Protein AF-A0A7Y8IQN7-F1 (afdb_monomer_lite)

Secondary structure (DSSP, 8-state):
-TT--HHHHS-B-TTSPBPB---SS--TTGGGBT-SPPHHHHHTS-SSTTS-----SS-THHHHHB-HHHHH-S-BSS--EEEEE-TTTSS-EEEEHHHH--S-TT-TT---TTS-TT-B--EEEEETTEEEEEEEEEEEEEEEEETTTTEEEEPPHHHHHHS-PPPPP-SSSSS---S-SHHHHHHHHHHHTSB-TTS-BS-SSEEEEETTEEEEE-TTS-EEEEE-GGGSPEEEE--S----GGGSTTTT-THHHHBTT-HHHH-EEEEES--TTS--EEEEHHHHTT--HHHHHHHSB--

Structure (mmCIF, N/CA/C/O backbone):
data_AF-A0A7Y8IQN7-F1
#
_entry.id   AF-A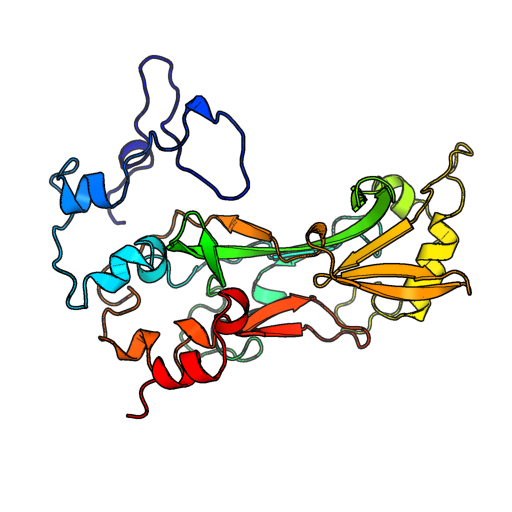0A7Y8IQN7-F1
#
loop_
_atom_site.group_PDB
_atom_site.id
_atom_site.type_symbol
_atom_site.label_atom_id
_atom_site.label_alt_id
_atom_site.label_comp_id
_atom_site.label_asym_id
_atom_site.label_entity_id
_atom_site.label_seq_id
_atom_site.pdbx_PDB_ins_code
_atom_site.Cartn_x
_atom_site.Cartn_y
_atom_site.Cartn_z
_atom_site.occupancy
_atom_site.B_iso_or_equiv
_atom_site.auth_seq_id
_atom_site.auth_comp_id
_atom_site.auth_asym_id
_atom_site.auth_atom_id
_atom_site.pdbx_PDB_model_num
ATOM 1 N N . ALA A 1 1 ? 11.764 10.887 -19.055 1.00 51.44 1 ALA A N 1
ATOM 2 C CA . ALA A 1 1 ? 11.564 11.059 -20.517 1.00 51.44 1 ALA A CA 1
ATOM 3 C C . ALA A 1 1 ? 11.857 12.503 -20.957 1.00 51.44 1 ALA A C 1
ATOM 5 O O . ALA A 1 1 ? 10.997 13.368 -20.839 1.00 51.44 1 ALA A O 1
ATOM 6 N N . LYS A 1 2 ? 13.077 12.803 -21.424 1.00 55.12 2 LYS A N 1
ATOM 7 C CA . LYS A 1 2 ? 13.438 14.161 -21.875 1.00 55.12 2 LYS A CA 1
ATOM 8 C C . LYS A 1 2 ? 12.777 14.439 -23.235 1.00 55.12 2 LYS A C 1
ATOM 10 O O . LYS A 1 2 ? 12.991 13.678 -24.173 1.00 55.12 2 LYS A O 1
ATOM 15 N N . GLY A 1 3 ? 11.963 15.491 -23.331 1.00 68.69 3 GLY A N 1
ATOM 16 C CA . GLY A 1 3 ? 11.326 15.921 -24.586 1.00 68.69 3 GLY A CA 1
ATOM 17 C C . GLY A 1 3 ? 9.985 15.260 -24.942 1.00 68.69 3 GLY A C 1
ATOM 18 O O . GLY A 1 3 ? 9.528 15.430 -26.070 1.00 68.69 3 GLY A O 1
ATOM 19 N N . PHE A 1 4 ? 9.354 14.529 -24.016 1.00 76.00 4 PHE A N 1
ATOM 20 C CA . PHE A 1 4 ? 7.965 14.069 -24.163 1.00 76.00 4 PHE A CA 1
ATOM 21 C C . PHE A 1 4 ? 7.006 15.068 -23.509 1.00 76.00 4 PHE A C 1
ATOM 23 O O . PHE A 1 4 ? 7.288 15.584 -22.429 1.00 76.00 4 PHE A O 1
ATOM 30 N N . GLN A 1 5 ? 5.868 15.313 -24.156 1.00 85.31 5 GLN A N 1
ATOM 31 C CA . GLN A 1 5 ? 4.737 16.057 -23.596 1.00 85.31 5 GLN A CA 1
ATOM 32 C C . GLN A 1 5 ? 3.626 15.077 -23.202 1.00 85.31 5 GLN A C 1
ATOM 34 O O . GLN A 1 5 ? 3.626 13.932 -23.652 1.00 85.31 5 GLN A O 1
ATOM 39 N N . CYS A 1 6 ? 2.640 15.522 -22.420 1.00 88.19 6 CYS A N 1
ATOM 40 C CA . CYS A 1 6 ? 1.497 14.691 -22.017 1.00 88.19 6 CYS A CA 1
ATOM 41 C C . CYS A 1 6 ? 0.824 14.029 -23.238 1.00 88.19 6 CYS A C 1
ATOM 43 O O . CYS A 1 6 ? 0.610 12.817 -23.264 1.00 88.19 6 CYS A O 1
ATOM 45 N N . LEU A 1 7 ? 0.624 14.810 -24.306 1.00 89.75 7 LEU A N 1
ATOM 46 C CA . LEU A 1 7 ? 0.009 14.373 -25.566 1.00 89.75 7 LEU A CA 1
ATOM 47 C C . LEU A 1 7 ? 0.844 13.364 -26.361 1.00 89.75 7 LEU A C 1
ATOM 49 O O . LEU A 1 7 ? 0.329 12.706 -27.258 1.00 89.75 7 LEU A O 1
ATOM 53 N N . SER A 1 8 ? 2.134 13.221 -26.043 1.00 86.69 8 SER A N 1
ATOM 54 C CA . SER A 1 8 ? 2.992 12.224 -26.688 1.00 86.69 8 SER A CA 1
ATOM 55 C C . SER A 1 8 ? 2.584 10.793 -26.333 1.00 86.69 8 SER A C 1
ATOM 57 O O . SER A 1 8 ? 2.850 9.887 -27.118 1.00 86.69 8 SER A O 1
ATOM 59 N N . CYS A 1 9 ? 1.953 10.595 -25.171 1.00 88.50 9 CYS A N 1
ATOM 60 C CA . CYS A 1 9 ? 1.393 9.310 -24.750 1.00 88.50 9 CYS A CA 1
ATOM 61 C C . CYS A 1 9 ? -0.141 9.330 -24.742 1.00 88.50 9 CYS A C 1
ATOM 63 O O . CYS A 1 9 ? -0.756 8.303 -25.020 1.00 88.50 9 CYS A O 1
ATOM 65 N N . HIS A 1 10 ? -0.737 10.493 -24.459 1.00 92.50 10 HIS A N 1
ATOM 66 C CA . HIS A 1 10 ? -2.177 10.716 -24.337 1.00 92.50 10 HIS A CA 1
ATOM 67 C C . HIS A 1 10 ? -2.711 11.579 -25.496 1.00 92.50 10 HIS A C 1
ATOM 69 O O . HIS A 1 10 ? -3.051 12.743 -25.270 1.00 92.50 10 HIS A O 1
ATOM 75 N N . PRO A 1 11 ? -2.746 11.079 -26.748 1.00 91.56 11 PRO A N 1
ATOM 76 C CA . PRO A 1 11 ? -3.296 11.852 -27.858 1.00 91.56 11 PRO A CA 1
ATOM 77 C C . PRO A 1 11 ? -4.758 12.238 -27.594 1.00 91.56 11 PRO A C 1
ATOM 79 O O . PRO A 1 11 ? -5.499 11.485 -26.963 1.00 91.56 11 PRO A O 1
ATOM 82 N N . SER A 1 12 ? -5.160 13.411 -28.082 1.00 92.62 12 SER A N 1
ATOM 83 C CA . SER A 1 12 ? -6.558 13.852 -28.058 1.00 92.62 12 SER A CA 1
ATOM 84 C C . SER A 1 12 ? -7.287 13.388 -29.314 1.00 92.62 12 SER A C 1
ATOM 86 O O . SER A 1 12 ? -6.698 13.372 -30.398 1.00 92.62 12 SER A O 1
ATOM 88 N N . ASP A 1 13 ? -8.571 13.071 -29.185 1.00 90.19 13 ASP A N 1
ATOM 89 C CA . ASP A 1 13 ? -9.475 12.920 -30.325 1.00 90.19 13 ASP A CA 1
ATOM 90 C C . ASP A 1 13 ? -10.094 14.271 -30.752 1.00 90.19 13 ASP A C 1
ATOM 92 O O . ASP A 1 13 ? -9.729 15.335 -30.242 1.00 90.19 13 ASP A O 1
ATOM 96 N N . LYS A 1 14 ? -11.024 14.225 -31.718 1.00 92.94 14 LYS A N 1
ATOM 97 C CA . LYS A 1 14 ? -11.745 15.402 -32.241 1.00 92.94 14 LYS A CA 1
ATOM 98 C C . LYS A 1 14 ? -12.744 16.004 -31.244 1.00 92.94 14 LYS A C 1
ATOM 100 O O . LYS A 1 14 ? -13.165 17.140 -31.433 1.00 92.94 14 LYS A O 1
ATOM 105 N N . GLU A 1 15 ? -13.125 15.257 -30.215 1.00 93.19 15 GLU A N 1
ATOM 106 C CA . GLU A 1 15 ? -14.076 15.662 -29.177 1.00 93.19 15 GLU A CA 1
ATOM 107 C C . GLU A 1 15 ? -13.364 16.201 -27.925 1.00 93.19 15 GLU A C 1
ATOM 109 O O . GLU A 1 15 ? -14.011 16.489 -26.923 1.00 93.19 15 GLU A O 1
ATOM 114 N N . HIS A 1 16 ? -12.039 16.383 -27.989 1.00 91.06 16 HIS A N 1
ATOM 115 C CA . HIS A 1 16 ? -11.185 16.778 -26.865 1.00 91.06 16 HIS A CA 1
ATOM 116 C C . HIS A 1 16 ? -11.127 15.743 -25.730 1.00 91.06 16 HIS A C 1
ATOM 118 O O . HIS A 1 16 ? -10.774 16.077 -24.595 1.00 91.06 16 HIS A O 1
ATOM 124 N N . ASN A 1 17 ? -11.419 14.472 -26.016 1.00 91.88 17 ASN A N 1
ATOM 125 C CA . ASN A 1 17 ? -11.106 13.399 -25.086 1.00 91.88 17 ASN A CA 1
ATOM 126 C C . ASN A 1 17 ? -9.623 13.047 -25.196 1.00 91.88 17 ASN A C 1
ATOM 128 O O . ASN A 1 17 ? -9.106 12.794 -26.286 1.00 91.88 17 ASN A O 1
ATOM 132 N N . PHE A 1 18 ? -8.948 12.953 -24.054 1.00 92.56 18 PHE A N 1
ATOM 133 C CA . PHE A 1 18 ? -7.578 12.458 -23.998 1.00 92.56 18 PHE A CA 1
ATOM 134 C C . PHE A 1 18 ? -7.566 10.946 -23.837 1.00 92.56 18 PHE A C 1
ATOM 136 O O . PHE A 1 18 ? -8.231 10.388 -22.960 1.00 92.56 18 PHE A O 1
ATOM 143 N N . ALA A 1 19 ? -6.751 10.293 -24.656 1.00 92.12 19 ALA A N 1
ATOM 144 C CA . ALA A 1 19 ? -6.522 8.869 -24.567 1.00 92.12 19 ALA A CA 1
ATOM 145 C C . ALA A 1 19 ? -6.060 8.475 -23.156 1.00 92.12 19 ALA A C 1
ATOM 147 O O . ALA A 1 19 ? -5.172 9.110 -22.585 1.00 92.12 19 ALA A O 1
ATOM 148 N N . LYS A 1 20 ? -6.636 7.420 -22.581 1.00 89.88 20 LYS A N 1
ATOM 149 C CA . LYS A 1 20 ? -6.406 7.017 -21.191 1.00 89.88 20 LYS A CA 1
ATOM 150 C C . LYS A 1 20 ? -5.602 5.721 -21.112 1.00 89.88 20 LYS A C 1
ATOM 152 O O . LYS A 1 20 ? -5.753 4.793 -21.910 1.00 89.88 20 LYS A O 1
ATOM 157 N N . GLY A 1 21 ? -4.747 5.657 -20.097 1.00 86.31 21 GLY A N 1
ATOM 158 C CA . GLY A 1 21 ? -4.162 4.404 -19.637 1.00 86.31 21 GLY A CA 1
ATOM 159 C C . GLY A 1 21 ? -5.185 3.490 -18.984 1.00 86.31 21 GLY A C 1
ATOM 160 O O . GLY A 1 21 ? -6.343 3.844 -18.773 1.00 86.31 21 GLY A O 1
ATOM 161 N N . SER A 1 22 ? -4.731 2.299 -18.621 1.00 85.12 22 SER A N 1
ATOM 162 C CA . SER A 1 22 ? -5.472 1.434 -17.716 1.00 85.12 22 SER A CA 1
ATOM 163 C C . SER A 1 22 ? -4.794 1.493 -16.354 1.00 85.12 22 SER A C 1
ATOM 165 O O . SER A 1 22 ? -3.577 1.349 -16.254 1.00 85.12 22 SER A O 1
ATOM 167 N N . THR A 1 23 ? -5.583 1.761 -15.321 1.00 86.25 23 THR A N 1
ATOM 168 C CA . THR A 1 23 ? -5.130 1.846 -13.932 1.00 86.25 23 THR A CA 1
ATOM 169 C C . THR A 1 23 ? -5.806 0.749 -13.118 1.00 86.25 23 THR A C 1
ATOM 171 O O . THR A 1 23 ? -6.785 0.146 -13.559 1.00 86.25 23 THR A O 1
ATOM 174 N N . ILE A 1 24 ? -5.251 0.443 -11.948 1.00 89.62 24 ILE A N 1
ATOM 175 C CA . ILE A 1 24 ? -5.716 -0.664 -11.110 1.00 89.62 24 ILE A CA 1
ATOM 176 C C . ILE A 1 24 ? -7.028 -0.295 -10.394 1.00 89.62 24 ILE A C 1
ATOM 178 O O . ILE A 1 24 ? -7.899 -1.148 -10.275 1.00 89.62 24 ILE A O 1
ATOM 182 N N . GLN A 1 25 ? -7.190 0.960 -9.955 1.00 81.56 25 GLN A N 1
ATOM 183 C CA . GLN A 1 25 ? -8.334 1.401 -9.137 1.00 81.56 25 GLN A CA 1
ATOM 184 C C . GLN A 1 25 ? -9.394 2.231 -9.872 1.00 81.56 25 GLN A C 1
ATOM 186 O O . GLN A 1 25 ? -10.489 2.374 -9.340 1.00 81.56 25 GLN A O 1
ATOM 191 N N . GLN A 1 26 ? -9.096 2.860 -11.019 1.00 77.25 26 GLN A N 1
ATOM 192 C CA . GLN A 1 26 ? -10.008 3.870 -11.579 1.00 77.25 26 GLN A CA 1
ATOM 193 C C . GLN A 1 26 ? -10.887 3.325 -12.701 1.00 77.25 26 GLN A C 1
ATOM 195 O O . GLN A 1 26 ? -10.394 2.967 -13.772 1.00 77.25 26 GLN A O 1
ATOM 200 N N . THR A 1 27 ? -12.194 3.438 -12.501 1.00 82.75 27 THR A N 1
ATOM 201 C CA . THR A 1 27 ? -13.250 3.023 -13.438 1.00 82.75 27 THR A CA 1
ATOM 202 C C . THR A 1 27 ? -13.865 4.195 -14.218 1.00 82.75 27 THR A C 1
ATOM 204 O O . THR A 1 27 ? -14.837 4.037 -14.941 1.00 82.75 27 THR A O 1
ATOM 207 N N . VAL A 1 28 ? -13.326 5.415 -14.107 1.00 84.44 28 VAL A N 1
ATOM 208 C CA . VAL A 1 28 ? -13.868 6.580 -14.839 1.00 84.44 28 VAL A CA 1
ATOM 209 C C . VAL A 1 28 ? -13.557 6.469 -16.336 1.00 84.44 28 VAL A C 1
ATOM 211 O O . VAL A 1 28 ? -12.387 6.291 -16.679 1.00 84.44 28 VAL A O 1
ATOM 214 N N . ARG A 1 29 ? -14.561 6.636 -17.214 1.00 87.50 29 ARG A N 1
ATOM 215 C CA . ARG A 1 29 ? -14.433 6.541 -18.689 1.00 87.50 29 ARG A CA 1
ATOM 216 C C . ARG A 1 29 ? -13.733 5.254 -19.133 1.00 87.50 29 ARG A C 1
ATOM 218 O O . ARG A 1 29 ? -12.654 5.279 -19.730 1.00 87.50 29 ARG A O 1
ATOM 225 N N . GLU A 1 30 ? -14.314 4.109 -18.773 1.00 87.94 30 GLU A N 1
ATOM 226 C CA . GLU A 1 30 ? -13.753 2.801 -19.137 1.00 87.94 30 GLU A CA 1
ATOM 227 C C . GLU A 1 30 ? -13.662 2.604 -20.651 1.00 87.94 30 GLU A C 1
ATOM 229 O O . GLU A 1 30 ? -12.711 1.970 -21.107 1.00 87.94 30 GLU A O 1
ATOM 234 N N . ASP A 1 31 ? -14.567 3.231 -21.409 1.00 88.88 31 ASP A N 1
ATOM 235 C CA . ASP A 1 31 ? -14.584 3.299 -22.874 1.00 88.88 31 ASP A CA 1
ATOM 236 C C . ASP A 1 31 ? -13.279 3.847 -23.475 1.00 88.88 31 ASP A C 1
ATOM 238 O O . ASP A 1 31 ? -12.891 3.449 -24.571 1.00 88.88 31 ASP A O 1
ATOM 242 N N . LEU A 1 32 ? -12.557 4.702 -22.741 1.00 88.00 32 LEU A N 1
ATOM 243 C CA . LEU A 1 32 ? -11.259 5.242 -23.154 1.00 88.00 32 LEU A CA 1
ATOM 244 C C . LEU A 1 32 ? -10.063 4.456 -22.606 1.00 88.00 32 LEU A C 1
ATOM 246 O O . LEU A 1 32 ? -8.915 4.843 -22.838 1.00 88.00 32 LEU A O 1
ATOM 250 N N . SER A 1 33 ? -10.268 3.368 -21.868 1.00 85.00 33 SER A N 1
ATOM 251 C CA . SER A 1 33 ? -9.153 2.588 -21.321 1.00 85.00 33 SER A CA 1
ATOM 252 C C . SER A 1 33 ? -8.314 1.961 -22.435 1.00 85.00 33 SER A C 1
ATOM 254 O O . SER A 1 33 ? -8.850 1.407 -23.388 1.00 85.00 33 SER A O 1
ATOM 256 N N . HIS A 1 34 ? -6.985 1.987 -22.280 1.00 84.94 34 HIS A N 1
ATOM 257 C CA . HIS A 1 34 ? -6.010 1.447 -23.252 1.00 84.94 34 HIS A CA 1
ATOM 258 C C . HIS A 1 34 ? -5.977 2.159 -24.605 1.00 84.94 34 HIS A C 1
ATOM 260 O O . HIS A 1 34 ? -5.442 1.623 -25.573 1.00 84.94 34 HIS A O 1
ATOM 266 N N . THR A 1 35 ? -6.515 3.372 -24.679 1.00 90.81 35 THR A N 1
ATOM 267 C CA . THR A 1 35 ? -6.416 4.196 -25.889 1.00 90.81 35 THR A CA 1
ATOM 268 C C . THR A 1 35 ? -5.092 4.957 -25.958 1.00 90.81 35 THR A C 1
ATOM 270 O O . THR A 1 35 ? -4.687 5.385 -27.039 1.00 90.81 35 THR A O 1
ATOM 273 N N . MET A 1 36 ? -4.393 5.126 -24.824 1.00 91.62 36 MET A N 1
ATOM 274 C CA . MET A 1 36 ? -3.058 5.738 -24.799 1.00 91.62 36 MET A CA 1
ATOM 275 C C . MET A 1 36 ? -2.025 4.846 -25.499 1.00 91.62 36 MET A C 1
ATOM 277 O O . MET A 1 36 ? -2.153 3.621 -25.507 1.00 91.62 36 MET A O 1
ATOM 281 N N . PHE A 1 37 ? -0.945 5.434 -26.018 1.00 91.44 37 PHE A N 1
ATOM 282 C CA . PHE A 1 37 ? 0.143 4.630 -26.577 1.00 91.44 37 PHE A CA 1
ATOM 283 C C . PHE A 1 37 ? 0.841 3.806 -25.491 1.00 91.44 37 PHE A C 1
ATOM 285 O O . PHE A 1 37 ? 1.281 4.343 -24.471 1.00 91.44 37 PHE A O 1
ATOM 292 N N . SER A 1 38 ? 0.975 2.499 -25.731 1.00 91.31 38 SER A N 1
ATOM 293 C CA . SER A 1 38 ? 1.748 1.612 -24.861 1.00 91.31 38 SER A CA 1
ATOM 294 C C . SER A 1 38 ? 3.259 1.783 -25.066 1.00 91.31 38 SER A C 1
ATOM 296 O O . SER A 1 38 ? 3.724 2.439 -26.004 1.00 91.31 38 SER A O 1
ATOM 298 N N . CYS A 1 39 ? 4.056 1.154 -24.199 1.00 91.12 39 CYS A N 1
ATOM 299 C CA . CYS A 1 39 ? 5.504 1.088 -24.382 1.00 91.12 39 CYS A CA 1
ATOM 300 C C . CYS A 1 39 ? 5.850 0.396 -25.714 1.00 91.12 39 CYS A C 1
ATOM 302 O O . CYS A 1 39 ? 6.641 0.912 -26.503 1.00 91.12 39 CYS A O 1
ATOM 304 N N . GLU A 1 40 ? 5.209 -0.735 -26.003 1.00 92.00 40 GLU A N 1
ATOM 305 C CA . GLU A 1 40 ? 5.427 -1.546 -27.205 1.00 92.00 40 GLU A CA 1
ATOM 306 C C . GLU A 1 40 ? 5.007 -0.816 -28.488 1.00 92.00 40 GLU A C 1
ATOM 308 O O . GLU A 1 40 ? 5.672 -0.931 -29.519 1.00 92.00 40 GLU A O 1
ATOM 313 N N . ASP A 1 41 ? 3.947 -0.009 -28.434 1.00 92.94 41 ASP A N 1
ATOM 314 C CA . ASP A 1 41 ? 3.507 0.814 -29.562 1.00 92.94 41 ASP A CA 1
ATOM 315 C C . ASP A 1 41 ? 4.630 1.719 -30.093 1.00 92.94 41 ASP A C 1
ATOM 317 O O . ASP A 1 41 ? 4.820 1.848 -31.305 1.00 92.94 41 ASP A O 1
ATOM 321 N N . CYS A 1 42 ? 5.418 2.307 -29.196 1.00 91.75 42 CYS A N 1
ATOM 322 C CA . CYS A 1 42 ? 6.536 3.165 -29.567 1.00 91.75 42 CYS A CA 1
ATOM 323 C C . CYS A 1 42 ? 7.835 2.374 -29.781 1.00 91.75 42 CYS A C 1
ATOM 325 O O . CYS A 1 42 ? 8.480 2.531 -30.817 1.00 91.75 42 CYS A O 1
ATOM 327 N N . HIS A 1 43 ? 8.214 1.520 -28.828 1.00 90.69 43 HIS A N 1
ATOM 328 C CA . HIS A 1 43 ? 9.528 0.869 -28.795 1.00 90.69 43 HIS A CA 1
ATOM 329 C C . HIS A 1 43 ? 9.645 -0.355 -29.714 1.00 90.69 43 HIS A C 1
ATOM 331 O O . HIS A 1 43 ? 10.747 -0.669 -30.163 1.00 90.69 43 HIS A O 1
ATOM 337 N N . GLU A 1 44 ? 8.534 -1.019 -30.044 1.00 90.81 44 GLU A N 1
ATOM 338 C CA . GLU A 1 44 ? 8.528 -2.200 -30.918 1.00 90.81 44 GLU A CA 1
ATOM 339 C C . GLU A 1 44 ? 7.882 -1.880 -32.268 1.00 90.81 44 GLU A C 1
ATOM 341 O O . GLU A 1 44 ? 8.510 -2.044 -33.318 1.00 90.81 44 GLU A O 1
ATOM 346 N N . LYS A 1 45 ? 6.658 -1.336 -32.247 1.00 92.69 45 LYS A N 1
ATOM 347 C CA . LYS A 1 45 ? 5.875 -1.043 -33.461 1.00 92.69 45 LYS A CA 1
ATOM 348 C C . LYS A 1 45 ? 6.279 0.267 -34.141 1.00 92.69 45 LYS A C 1
ATOM 350 O O . LYS A 1 45 ? 5.911 0.501 -35.287 1.00 92.69 45 LYS A O 1
ATOM 355 N N . GLY A 1 46 ? 7.061 1.113 -33.468 1.00 88.31 46 GLY A N 1
ATOM 356 C CA . GLY A 1 46 ? 7.631 2.322 -34.061 1.00 88.31 46 GLY A CA 1
ATOM 357 C C . GLY A 1 46 ? 6.635 3.457 -34.303 1.00 88.31 46 GLY A C 1
ATOM 358 O O . GLY A 1 46 ? 6.905 4.300 -35.158 1.00 88.31 46 GLY A O 1
ATOM 359 N N . LYS A 1 47 ? 5.520 3.528 -33.555 1.00 87.62 47 LYS A N 1
ATOM 360 C CA . LYS A 1 47 ? 4.569 4.656 -33.643 1.00 87.62 47 LYS A CA 1
ATOM 361 C C . LYS A 1 47 ? 5.232 6.009 -33.367 1.00 87.62 47 LYS A C 1
ATOM 363 O O . LYS A 1 47 ? 4.823 7.018 -33.931 1.00 87.62 47 LYS A O 1
ATOM 368 N N . ASN A 1 48 ? 6.286 6.030 -32.550 1.00 85.19 48 ASN A N 1
ATOM 369 C CA . ASN A 1 48 ? 7.133 7.199 -32.354 1.00 85.19 48 ASN A CA 1
ATOM 370 C C . ASN A 1 48 ? 8.558 6.904 -32.837 1.00 85.19 48 ASN A C 1
ATOM 372 O O . ASN A 1 48 ? 9.291 6.146 -32.206 1.00 85.19 48 ASN A O 1
ATOM 376 N N . LYS A 1 49 ? 8.979 7.554 -33.928 1.00 82.69 49 LYS A N 1
ATOM 377 C CA . LYS A 1 49 ? 10.314 7.371 -34.531 1.00 82.69 49 LYS A CA 1
ATOM 378 C C . LYS A 1 49 ? 11.476 7.768 -33.610 1.00 82.69 49 LYS A C 1
ATOM 380 O O . LYS A 1 49 ? 12.598 7.339 -33.849 1.00 82.69 49 LYS A O 1
ATOM 385 N N . LYS A 1 50 ? 11.224 8.579 -32.576 1.00 83.50 50 LYS A N 1
ATOM 386 C CA . LYS A 1 50 ? 12.231 8.977 -31.579 1.00 83.50 50 LYS A CA 1
ATOM 387 C C . LYS A 1 50 ? 12.380 7.957 -30.446 1.00 83.50 50 LYS A C 1
ATOM 389 O O . LYS A 1 50 ? 13.287 8.099 -29.630 1.00 83.50 50 LYS A O 1
ATOM 394 N N . ALA A 1 51 ? 11.499 6.957 -30.361 1.00 86.38 51 ALA A N 1
ATOM 395 C CA . ALA A 1 51 ? 11.585 5.938 -29.326 1.00 86.38 51 ALA A CA 1
ATOM 396 C C . ALA A 1 51 ? 12.762 4.984 -29.608 1.00 86.38 51 ALA A C 1
ATOM 398 O O . ALA A 1 51 ? 12.860 4.439 -30.712 1.00 86.38 51 ALA A O 1
ATOM 399 N N . PRO A 1 52 ? 13.662 4.756 -28.635 1.00 87.12 52 PRO A N 1
ATOM 400 C CA . PRO A 1 52 ? 14.789 3.856 -28.826 1.00 87.12 52 PRO A CA 1
ATOM 401 C C . PRO A 1 52 ? 14.313 2.409 -28.982 1.00 87.12 52 PRO A C 1
ATOM 403 O O . PRO A 1 52 ? 13.535 1.909 -28.170 1.00 87.12 52 PRO A O 1
ATOM 406 N N . LYS A 1 53 ? 14.843 1.708 -29.985 1.00 85.75 53 LYS A N 1
ATOM 407 C CA . LYS A 1 53 ? 14.618 0.269 -30.190 1.00 85.75 53 LYS A CA 1
ATOM 408 C C . LYS A 1 53 ? 15.725 -0.537 -29.513 1.00 85.75 53 LYS A C 1
ATOM 410 O O . LYS A 1 53 ? 16.607 -1.085 -30.171 1.00 85.75 53 LYS A O 1
ATOM 415 N N . TYR A 1 54 ? 15.722 -0.535 -28.183 1.00 86.25 54 TYR A N 1
ATOM 416 C CA . TYR A 1 54 ? 16.743 -1.219 -27.392 1.00 86.25 54 TYR A CA 1
ATOM 417 C C . TYR A 1 54 ? 16.489 -2.731 -27.337 1.00 86.25 54 TYR A C 1
ATOM 419 O O . TYR A 1 54 ? 15.376 -3.177 -27.057 1.00 86.25 54 TYR A O 1
ATOM 427 N N . ARG A 1 55 ? 17.533 -3.532 -27.577 1.00 87.56 55 ARG A N 1
ATOM 428 C CA . ARG A 1 55 ? 17.481 -4.985 -27.380 1.00 87.56 55 ARG A CA 1
ATOM 429 C C . ARG A 1 55 ? 17.848 -5.306 -25.940 1.00 87.56 55 ARG A C 1
ATOM 431 O O . ARG A 1 55 ? 19.000 -5.159 -25.546 1.00 87.56 55 ARG A O 1
ATOM 438 N N . HIS A 1 56 ? 16.865 -5.758 -25.174 1.00 90.56 56 HIS A N 1
ATOM 439 C CA . HIS A 1 56 ? 17.067 -6.137 -23.784 1.00 90.56 56 HIS A CA 1
ATOM 440 C C . HIS A 1 56 ? 17.985 -7.370 -23.666 1.00 90.56 56 HIS A C 1
ATOM 442 O O . HIS A 1 56 ? 17.675 -8.404 -24.263 1.00 90.56 56 HIS A O 1
ATOM 448 N N . PRO A 1 57 ? 19.084 -7.310 -22.887 1.00 88.12 57 PRO A N 1
ATOM 449 C CA . PRO A 1 57 ? 20.067 -8.390 -22.776 1.00 88.12 57 PRO A CA 1
ATOM 450 C C . PRO A 1 57 ? 19.647 -9.463 -21.752 1.00 88.12 57 PRO A C 1
ATOM 452 O O . PRO A 1 57 ? 20.455 -9.924 -20.949 1.00 88.12 57 PRO A O 1
ATOM 455 N N . PHE A 1 58 ? 18.370 -9.850 -21.740 1.00 89.75 58 PHE A N 1
ATOM 456 C CA . PHE A 1 58 ? 17.824 -10.854 -20.824 1.00 89.75 58 PHE A CA 1
ATOM 457 C C . PHE A 1 58 ? 16.822 -11.776 -21.522 1.00 89.75 58 PHE A C 1
ATOM 459 O O . PHE A 1 58 ? 16.315 -11.477 -22.602 1.00 89.75 58 PHE A O 1
ATOM 466 N N . SER A 1 59 ? 16.509 -12.911 -20.887 1.00 91.19 59 SER A N 1
ATOM 467 C CA . SER A 1 59 ? 15.535 -13.866 -21.426 1.00 91.19 59 SER A CA 1
ATOM 468 C C . SER A 1 59 ? 14.192 -13.179 -21.725 1.00 91.19 59 SER A C 1
ATOM 470 O O . SER A 1 59 ? 13.653 -12.528 -20.821 1.00 91.19 59 SER A O 1
ATOM 472 N N . PRO A 1 60 ? 13.579 -13.401 -22.907 1.00 91.38 60 PRO A N 1
ATOM 473 C CA . PRO A 1 60 ? 12.254 -12.871 -23.246 1.00 91.38 60 PRO A CA 1
ATOM 474 C C . PRO A 1 60 ? 11.148 -13.251 -22.252 1.00 91.38 60 PRO A C 1
ATOM 476 O O . PRO A 1 60 ? 10.098 -12.611 -22.215 1.00 91.38 60 PRO A O 1
ATOM 479 N N . ARG A 1 61 ? 11.376 -14.273 -21.408 1.00 92.62 61 ARG A N 1
ATOM 480 C CA . ARG A 1 61 ? 10.476 -14.632 -20.301 1.00 92.62 61 ARG A CA 1
ATOM 481 C C . ARG A 1 61 ? 10.215 -13.460 -19.349 1.00 92.62 61 ARG A C 1
ATOM 483 O O . ARG A 1 61 ? 9.107 -13.370 -18.833 1.00 92.62 61 ARG A O 1
ATOM 490 N N . HIS A 1 62 ? 11.169 -12.542 -19.167 1.00 94.88 62 HIS A N 1
ATOM 491 C CA . HIS A 1 62 ? 10.964 -11.356 -18.331 1.00 94.88 62 HIS A CA 1
ATOM 492 C C . HIS A 1 62 ? 9.817 -10.494 -18.853 1.00 94.88 62 HIS A C 1
ATOM 494 O O . HIS A 1 62 ? 8.920 -10.184 -18.087 1.00 94.88 62 HIS A O 1
ATOM 500 N N . LEU A 1 63 ? 9.758 -10.199 -20.155 1.00 93.69 63 LEU A N 1
ATOM 501 C CA . LEU A 1 63 ? 8.702 -9.346 -20.729 1.00 93.69 63 LEU A CA 1
ATOM 502 C C . LEU A 1 63 ? 7.313 -10.008 -20.726 1.00 93.69 63 LEU A C 1
ATOM 504 O O . LEU A 1 63 ? 6.291 -9.320 -20.818 1.00 93.69 63 LEU A O 1
ATOM 508 N N . LYS A 1 64 ? 7.264 -11.342 -20.584 1.00 94.00 64 LYS A N 1
ATOM 509 C CA . LYS A 1 64 ? 6.015 -12.085 -20.358 1.00 94.00 64 LYS A CA 1
ATOM 510 C C . LYS A 1 64 ? 5.490 -11.918 -18.930 1.00 94.00 64 LYS A C 1
ATOM 512 O O . LYS A 1 64 ? 4.282 -11.927 -18.743 1.00 94.00 64 LYS A O 1
ATOM 517 N N . LEU A 1 65 ? 6.380 -11.767 -17.946 1.00 94.62 65 LEU A N 1
ATOM 518 C CA . LEU A 1 65 ? 6.040 -11.756 -16.518 1.00 94.62 65 LEU A CA 1
ATOM 519 C C . LEU A 1 65 ? 6.109 -10.369 -15.872 1.00 94.62 65 LEU A C 1
ATOM 521 O O . LEU A 1 65 ? 5.474 -10.145 -14.850 1.00 94.62 65 LEU A O 1
ATOM 525 N N . ILE A 1 66 ? 6.892 -9.451 -16.427 1.00 95.62 66 ILE A N 1
ATOM 526 C CA . ILE A 1 66 ? 7.236 -8.147 -15.862 1.00 95.62 66 ILE A CA 1
ATOM 527 C C . ILE A 1 66 ? 6.863 -7.085 -16.894 1.00 95.62 66 ILE A C 1
ATOM 529 O O . ILE A 1 66 ? 7.267 -7.160 -18.055 1.00 95.62 66 ILE A O 1
ATOM 533 N N . ALA A 1 67 ? 6.065 -6.104 -16.481 1.00 95.38 67 ALA A N 1
ATOM 534 C CA . ALA A 1 67 ? 5.731 -4.969 -17.328 1.00 95.38 67 ALA A CA 1
ATOM 535 C C . ALA A 1 67 ? 6.923 -4.007 -17.453 1.00 95.38 67 ALA A C 1
ATOM 537 O O . ALA A 1 67 ? 7.736 -3.898 -16.533 1.00 95.38 67 ALA A O 1
ATOM 538 N N . CYS A 1 68 ? 7.009 -3.267 -18.563 1.00 94.50 68 CYS A N 1
ATOM 539 C CA . CYS A 1 68 ? 8.098 -2.316 -18.818 1.00 94.50 68 CYS A CA 1
ATOM 540 C C . CYS A 1 68 ? 8.285 -1.330 -17.652 1.00 94.50 68 CYS A C 1
ATOM 542 O O . CYS A 1 68 ? 9.408 -1.047 -17.236 1.00 94.50 68 CYS A O 1
ATOM 544 N N . GLN A 1 69 ? 7.177 -0.865 -17.073 1.00 95.25 69 GLN A N 1
ATOM 545 C CA . GLN A 1 69 ? 7.147 0.064 -15.947 1.00 95.25 69 GLN A CA 1
ATOM 546 C C . GLN A 1 69 ? 7.911 -0.462 -14.731 1.00 95.25 69 GLN A C 1
ATOM 548 O O . GLN A 1 69 ? 8.514 0.324 -14.020 1.00 95.25 69 GLN A O 1
ATOM 553 N N . THR A 1 70 ? 7.939 -1.770 -14.484 1.00 95.88 70 THR A N 1
ATOM 554 C CA . THR A 1 70 ? 8.599 -2.326 -13.292 1.00 95.88 70 THR A CA 1
ATOM 555 C C . THR A 1 70 ? 10.107 -2.112 -13.323 1.00 95.88 70 THR A C 1
ATOM 557 O O . THR A 1 70 ? 10.712 -1.850 -12.287 1.00 95.88 70 THR A O 1
ATOM 560 N N . CYS A 1 71 ? 10.717 -2.172 -14.510 1.00 95.38 71 CYS A N 1
ATOM 561 C CA . CYS A 1 71 ? 12.133 -1.854 -14.679 1.00 95.38 71 CYS A CA 1
ATOM 562 C C . CYS A 1 71 ? 12.368 -0.346 -14.816 1.00 95.38 71 CYS A C 1
ATOM 564 O O . CYS A 1 71 ? 13.366 0.176 -14.318 1.00 95.38 71 CYS A O 1
ATOM 566 N N . HIS A 1 72 ? 11.449 0.347 -15.492 1.00 95.25 72 HIS A N 1
ATOM 567 C CA . HIS A 1 72 ? 11.587 1.755 -15.855 1.00 95.25 72 HIS A CA 1
ATOM 568 C C . HIS A 1 72 ? 10.984 2.750 -14.849 1.00 95.25 72 HIS A C 1
ATOM 570 O O . HIS A 1 72 ? 11.093 3.952 -15.060 1.00 95.25 72 HIS A O 1
ATOM 576 N N . ILE A 1 73 ? 10.378 2.289 -13.756 1.00 96.12 73 ILE A N 1
ATOM 577 C CA . ILE A 1 73 ? 9.945 3.096 -12.605 1.00 96.12 73 ILE A CA 1
ATOM 578 C C . ILE A 1 73 ? 10.470 2.418 -11.322 1.00 96.12 73 ILE A C 1
ATOM 580 O O . ILE A 1 73 ? 9.692 1.902 -10.514 1.00 96.12 73 ILE A O 1
ATOM 584 N N . PRO A 1 74 ? 11.802 2.331 -11.143 1.00 94.94 74 PRO A N 1
ATOM 585 C CA . PRO A 1 74 ? 12.383 1.580 -10.034 1.00 94.94 74 PRO A CA 1
ATOM 586 C C . PRO A 1 74 ? 12.231 2.291 -8.684 1.00 94.94 74 PRO A C 1
ATOM 588 O O . PRO A 1 74 ? 12.209 1.618 -7.650 1.00 94.94 74 PRO A O 1
ATOM 591 N N . PHE A 1 75 ? 12.107 3.620 -8.707 1.00 95.25 75 PHE A N 1
ATOM 592 C CA . PHE A 1 75 ? 11.954 4.509 -7.558 1.00 95.25 75 PHE A CA 1
ATOM 593 C C 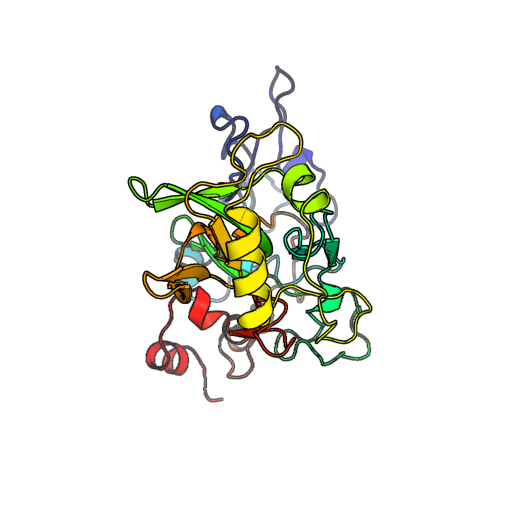. PHE A 1 75 ? 11.097 5.733 -7.925 1.00 95.25 75 PHE A C 1
ATOM 595 O O . PHE A 1 75 ? 10.793 5.978 -9.095 1.00 95.25 75 PHE A O 1
ATOM 602 N N . GLN A 1 76 ? 10.723 6.511 -6.916 1.00 95.50 76 GLN A N 1
ATOM 603 C CA . GLN A 1 76 ? 10.114 7.834 -7.023 1.00 95.50 76 GLN A CA 1
ATOM 604 C C . GLN A 1 76 ? 10.957 8.822 -6.219 1.00 95.50 76 GLN A C 1
ATOM 606 O O . GLN A 1 76 ? 11.514 8.455 -5.192 1.00 95.50 76 GLN A O 1
ATOM 611 N N . SER A 1 77 ? 11.089 10.058 -6.698 1.00 92.88 77 SER A N 1
ATOM 612 C CA . SER A 1 77 ? 11.997 11.068 -6.126 1.00 92.88 77 SER A CA 1
ATOM 613 C C . SER A 1 77 ? 11.298 12.129 -5.272 1.00 92.88 77 SER A C 1
ATOM 615 O O . SER A 1 77 ? 11.950 13.063 -4.806 1.00 92.88 77 SER A O 1
ATOM 617 N N . VAL A 1 78 ? 9.978 12.026 -5.133 1.00 92.25 78 VAL A N 1
ATOM 618 C CA . VAL A 1 78 ? 9.121 12.979 -4.423 1.00 92.25 78 VAL A CA 1
ATOM 619 C C . VAL A 1 78 ? 8.241 12.194 -3.460 1.00 92.25 78 VAL A C 1
ATOM 621 O O . VAL A 1 78 ? 7.733 11.131 -3.831 1.00 92.25 78 VAL A O 1
ATOM 624 N N . SER A 1 79 ? 8.065 12.723 -2.249 1.00 94.06 79 SER A N 1
ATOM 625 C CA . SER A 1 79 ? 7.169 12.137 -1.252 1.00 94.06 79 SER A CA 1
ATOM 626 C C . SER A 1 79 ? 5.728 12.061 -1.774 1.00 94.06 79 SER A C 1
ATOM 628 O O . SER A 1 79 ? 5.296 12.899 -2.568 1.00 94.06 79 SER A O 1
ATOM 630 N N . SER A 1 80 ? 4.983 11.053 -1.331 1.00 94.56 80 SER A N 1
ATOM 631 C CA . SER A 1 80 ? 3.554 10.888 -1.615 1.00 94.56 80 SER A CA 1
ATOM 632 C C . SER A 1 80 ? 2.829 10.474 -0.340 1.00 94.56 80 SER A C 1
ATOM 634 O O . SER A 1 80 ? 3.412 9.834 0.525 1.00 94.56 80 SER A O 1
ATOM 636 N N . ASP A 1 81 ? 1.542 10.780 -0.245 1.00 96.44 81 ASP A N 1
ATOM 637 C CA . ASP A 1 81 ? 0.603 10.131 0.673 1.00 96.44 81 ASP A CA 1
ATOM 638 C C . ASP A 1 81 ? 0.739 8.592 0.650 1.00 96.44 81 ASP A C 1
ATOM 640 O O . ASP A 1 81 ? 0.772 7.970 -0.417 1.00 96.44 81 ASP A O 1
ATOM 644 N N . LEU A 1 82 ? 0.811 7.977 1.830 1.00 97.44 82 LEU A N 1
ATOM 645 C CA . LEU A 1 82 ? 1.023 6.537 2.012 1.00 97.44 82 LEU A CA 1
ATOM 646 C C . LEU A 1 82 ? -0.062 5.907 2.894 1.00 97.44 82 LEU A C 1
ATOM 648 O O . LEU A 1 82 ? -0.549 4.816 2.591 1.00 97.44 82 LEU A O 1
ATOM 652 N N . VAL A 1 83 ? -0.452 6.598 3.966 1.00 98.00 83 VAL A N 1
ATOM 653 C CA . VAL A 1 83 ? -1.431 6.116 4.946 1.00 98.00 83 VAL A CA 1
ATOM 654 C C . VAL A 1 83 ? -2.512 7.167 5.149 1.00 98.00 83 VAL A C 1
ATOM 656 O O . VAL A 1 83 ? -2.203 8.332 5.390 1.00 98.00 83 VAL A O 1
ATOM 659 N N . TYR A 1 84 ? -3.765 6.730 5.088 1.00 97.56 84 TYR A N 1
ATOM 660 C CA . TYR A 1 84 ? -4.941 7.496 5.477 1.00 97.56 84 TYR A CA 1
ATOM 661 C C . TYR A 1 84 ? -5.502 6.889 6.757 1.00 97.56 84 TYR A C 1
ATOM 663 O O . TYR A 1 84 ? -6.111 5.818 6.739 1.00 97.56 84 TYR A O 1
ATOM 671 N N . GLU A 1 85 ? -5.280 7.568 7.871 1.00 96.38 85 GLU A N 1
ATOM 672 C CA . GLU A 1 85 ? -5.832 7.205 9.168 1.00 96.38 85 GLU A CA 1
ATOM 673 C C . GLU A 1 85 ? -7.058 8.079 9.421 1.00 96.38 85 GLU A C 1
ATOM 675 O O . GLU A 1 85 ? -6.990 9.307 9.337 1.00 96.38 85 GLU A O 1
ATOM 680 N N . VAL A 1 86 ? -8.206 7.442 9.641 1.00 96.56 86 VAL A N 1
ATOM 681 C CA . VAL A 1 86 ? -9.446 8.148 9.991 1.00 96.56 86 VAL A CA 1
ATOM 682 C C . VAL A 1 86 ? -10.135 7.551 11.216 1.00 96.56 86 VAL A C 1
ATOM 684 O O . VAL A 1 86 ? -11.183 8.046 11.633 1.00 96.56 86 VAL A O 1
ATOM 687 N N . ALA A 1 87 ? -9.606 6.466 11.782 1.00 96.25 87 ALA A N 1
ATOM 688 C CA . ALA A 1 87 ? -10.269 5.714 12.838 1.00 96.25 87 ALA A CA 1
ATOM 689 C C . ALA A 1 87 ? -10.118 6.389 14.208 1.00 96.25 87 ALA A C 1
ATOM 691 O O . ALA A 1 87 ? -11.062 6.388 15.000 1.00 96.25 87 ALA A O 1
ATOM 692 N N . SER A 1 88 ? -8.969 7.002 14.474 1.00 94.06 88 SER A N 1
ATOM 693 C CA . SER A 1 88 ? -8.604 7.473 15.810 1.00 94.06 88 SER A CA 1
ATOM 694 C C . SER A 1 88 ? -9.383 8.722 16.204 1.00 94.06 88 SER A C 1
ATOM 696 O O . SER A 1 88 ? -9.906 8.832 17.315 1.00 94.06 88 SER A O 1
ATOM 698 N N . THR A 1 89 ? -9.564 9.646 15.259 1.00 92.62 89 THR A N 1
ATOM 699 C CA . THR A 1 89 ? -10.253 10.917 15.521 1.00 92.62 89 THR A CA 1
ATOM 700 C C . THR A 1 89 ? -11.492 11.147 14.656 1.00 92.62 89 THR A C 1
ATOM 702 O O . THR A 1 89 ? -12.305 12.013 14.989 1.00 92.62 89 THR A O 1
ATOM 705 N N . GLY A 1 90 ? -11.666 10.406 13.560 1.00 93.25 90 GLY A N 1
ATOM 706 C CA . GLY A 1 90 ? -12.646 10.734 12.522 1.00 93.25 90 GLY A CA 1
ATOM 707 C C . GLY A 1 90 ? -12.225 11.901 11.618 1.00 93.25 90 GLY A C 1
ATOM 708 O O . GLY A 1 90 ? -12.945 12.221 10.676 1.00 93.25 90 GLY A O 1
ATOM 709 N N . TYR A 1 91 ? -11.086 12.551 11.870 1.00 94.31 91 TYR A N 1
ATOM 710 C CA . TYR A 1 91 ? -10.440 13.447 10.911 1.00 94.31 91 TYR A CA 1
ATOM 711 C C . TYR A 1 91 ? -9.421 12.667 10.091 1.00 94.31 91 TYR A C 1
ATOM 713 O O . TYR A 1 91 ? -8.852 11.692 10.569 1.00 94.31 91 TYR A O 1
ATOM 721 N N . THR A 1 92 ? -9.194 13.092 8.851 1.00 95.00 92 THR A N 1
ATOM 722 C CA . THR A 1 92 ? -8.205 12.449 7.990 1.00 95.00 92 THR A CA 1
ATOM 723 C C . THR A 1 92 ? -6.804 12.895 8.363 1.00 95.00 92 THR A C 1
ATOM 725 O O . THR A 1 92 ? -6.388 13.998 8.013 1.00 95.00 92 THR A O 1
ATOM 728 N N . GLN A 1 93 ? -6.070 12.006 9.026 1.00 94.94 93 GLN A N 1
ATOM 729 C CA . GLN A 1 93 ? -4.634 12.125 9.199 1.00 94.94 93 GLN A CA 1
ATOM 730 C C . GLN A 1 93 ? -3.942 11.406 8.039 1.00 94.94 93 GLN A C 1
ATOM 732 O O . GLN A 1 93 ? -4.115 10.205 7.825 1.00 94.94 93 GLN A O 1
ATOM 737 N N . VAL A 1 94 ? -3.169 12.164 7.264 1.00 96.69 94 VAL A N 1
ATOM 738 C CA . VAL A 1 94 ? -2.383 11.622 6.154 1.00 96.69 94 VAL A CA 1
ATOM 739 C C . VAL A 1 94 ? -0.932 11.546 6.588 1.00 96.69 94 VAL A C 1
ATOM 741 O O . VAL A 1 94 ? -0.358 12.544 7.023 1.00 96.69 94 VAL A O 1
ATOM 744 N N . TYR A 1 95 ? -0.335 10.370 6.436 1.00 96.88 95 TYR A N 1
ATOM 745 C CA . TYR A 1 95 ? 1.104 10.195 6.559 1.00 96.88 95 TYR A CA 1
ATOM 746 C C . TYR A 1 95 ? 1.698 9.961 5.182 1.00 96.88 95 TYR A C 1
ATOM 748 O O . TYR A 1 95 ? 1.157 9.199 4.372 1.00 96.88 95 TYR A O 1
ATOM 756 N N . ASP A 1 96 ? 2.816 10.621 4.924 1.00 96.25 96 ASP A N 1
ATOM 757 C CA . ASP A 1 96 ? 3.524 10.496 3.667 1.00 96.25 96 ASP A CA 1
ATOM 758 C C . ASP A 1 96 ? 4.525 9.330 3.683 1.00 96.25 96 ASP A C 1
ATOM 760 O O . ASP A 1 96 ? 4.717 8.628 4.680 1.00 96.25 96 ASP A O 1
ATOM 764 N N . THR A 1 97 ? 5.169 9.104 2.544 1.00 96.31 97 THR A N 1
ATOM 765 C CA . THR A 1 97 ? 6.172 8.055 2.387 1.00 96.31 97 THR A CA 1
ATOM 766 C C . THR A 1 97 ? 7.375 8.232 3.307 1.00 96.31 97 THR A C 1
ATOM 768 O O . THR A 1 97 ? 7.958 7.228 3.692 1.00 96.31 97 THR A O 1
ATOM 771 N N . LEU A 1 98 ? 7.743 9.456 3.697 1.00 94.38 98 LEU A N 1
ATOM 772 C CA . LEU A 1 98 ? 8.949 9.719 4.494 1.00 94.38 98 LEU A CA 1
ATOM 773 C C . LEU A 1 98 ? 8.783 9.346 5.962 1.00 94.38 98 LEU A C 1
ATOM 775 O O . LEU A 1 98 ? 9.770 9.099 6.651 1.00 94.38 98 LEU A O 1
ATOM 779 N N . LYS A 1 99 ? 7.539 9.270 6.438 1.00 95.31 99 LYS A N 1
ATOM 780 C CA . LYS A 1 99 ? 7.234 8.786 7.785 1.00 95.31 99 LYS A CA 1
ATOM 781 C C . LYS A 1 99 ? 7.623 7.318 7.983 1.00 95.31 99 LYS A C 1
ATOM 783 O O . LYS A 1 99 ? 8.071 6.948 9.066 1.00 95.31 99 LYS A O 1
ATOM 788 N N . PHE A 1 100 ? 7.418 6.485 6.962 1.00 96.19 100 PHE A N 1
ATOM 789 C CA . PHE A 1 100 ? 7.515 5.025 7.082 1.00 96.19 100 PHE A CA 1
ATOM 790 C C . PHE A 1 100 ? 8.526 4.380 6.140 1.00 96.19 100 PHE A C 1
ATOM 792 O O . PHE A 1 100 ? 8.811 3.198 6.283 1.00 96.19 100 PHE A O 1
ATOM 799 N N . LEU A 1 101 ? 9.040 5.103 5.153 1.00 96.00 101 LEU A N 1
ATOM 800 C CA . LEU A 1 101 ? 10.008 4.600 4.189 1.00 96.00 101 LEU A CA 1
ATOM 801 C C . LEU A 1 101 ? 11.248 5.486 4.206 1.00 96.00 101 LEU A C 1
ATOM 803 O O . LEU A 1 101 ? 11.210 6.653 4.592 1.00 96.00 101 LEU A O 1
ATOM 807 N N . SER A 1 102 ? 12.344 4.924 3.718 1.00 95.56 102 SER A N 1
ATOM 808 C CA . SER A 1 102 ? 13.603 5.625 3.528 1.00 95.56 102 SER A CA 1
ATOM 809 C C . SER A 1 102 ? 14.074 5.499 2.078 1.00 95.56 102 SER A C 1
ATOM 811 O O . SER A 1 102 ? 13.489 4.792 1.248 1.00 95.56 102 SER A O 1
ATOM 813 N N . ASN A 1 103 ? 15.197 6.152 1.795 1.00 95.00 103 ASN A N 1
ATOM 814 C CA . ASN A 1 103 ? 15.932 5.983 0.550 1.00 95.00 103 ASN A CA 1
ATOM 815 C C . ASN A 1 103 ? 16.775 4.683 0.503 1.00 95.00 103 ASN A C 1
ATOM 817 O O . ASN A 1 103 ? 17.424 4.431 -0.519 1.00 95.00 103 ASN A O 1
ATOM 821 N N . ASP A 1 104 ? 16.724 3.833 1.542 1.00 95.75 104 ASP A N 1
ATOM 822 C CA . ASP A 1 104 ? 17.178 2.436 1.521 1.00 95.75 104 ASP A CA 1
ATOM 823 C C . ASP A 1 104 ? 15.964 1.489 1.365 1.00 95.75 104 ASP A C 1
ATOM 825 O O . ASP A 1 104 ? 15.162 1.331 2.287 1.00 95.75 104 ASP A O 1
ATOM 829 N N . PRO A 1 105 ? 15.809 0.796 0.223 1.00 93.69 105 PRO A N 1
ATOM 830 C CA . PRO A 1 105 ? 14.660 -0.081 -0.002 1.00 93.69 105 PRO A CA 1
ATOM 831 C C . PRO A 1 105 ? 14.616 -1.300 0.932 1.00 93.69 105 PRO A C 1
ATOM 833 O O . PRO A 1 105 ? 13.563 -1.932 1.046 1.00 93.69 105 PRO A O 1
ATOM 836 N N . LEU A 1 106 ? 15.742 -1.688 1.539 1.00 95.94 106 LEU A N 1
ATOM 837 C CA . LEU A 1 106 ? 15.844 -2.874 2.394 1.00 95.94 106 LEU A CA 1
ATOM 838 C C . LEU A 1 106 ? 15.659 -2.550 3.880 1.00 95.94 106 LEU A C 1
ATOM 840 O O . LEU A 1 106 ? 15.340 -3.453 4.656 1.00 95.94 106 LEU A O 1
ATOM 844 N N . ASP A 1 107 ? 15.849 -1.289 4.269 1.00 96.06 107 ASP A N 1
ATOM 845 C CA . ASP A 1 107 ? 15.744 -0.829 5.651 1.00 96.06 107 ASP A CA 1
ATOM 846 C C . ASP A 1 107 ? 15.007 0.522 5.734 1.00 96.06 107 ASP A C 1
ATOM 848 O O . ASP A 1 107 ? 15.621 1.581 5.570 1.00 96.06 107 ASP A O 1
ATOM 852 N N . PRO A 1 108 ? 13.703 0.504 6.070 1.00 94.94 108 PRO A N 1
ATOM 853 C CA . PRO A 1 108 ? 12.868 1.699 6.170 1.00 94.94 108 PRO A CA 1
ATOM 854 C C . PRO A 1 108 ? 13.332 2.744 7.193 1.00 94.94 108 PRO A C 1
ATOM 856 O O . PRO A 1 108 ? 12.824 3.859 7.180 1.00 94.94 108 PRO A O 1
ATOM 859 N N . LYS A 1 109 ? 14.267 2.410 8.096 1.00 93.00 109 LYS A N 1
ATOM 860 C CA . LYS A 1 109 ? 14.797 3.338 9.112 1.00 93.00 109 LYS A CA 1
ATOM 861 C C . LYS A 1 109 ? 16.164 3.904 8.750 1.00 93.00 109 LYS A C 1
ATOM 863 O O . LYS A 1 109 ? 16.627 4.851 9.387 1.00 93.00 109 LYS A O 1
ATOM 868 N N . ARG A 1 110 ? 16.836 3.326 7.756 1.00 94.94 110 ARG A N 1
ATOM 869 C CA . ARG A 1 110 ? 18.186 3.723 7.373 1.00 94.94 110 ARG A CA 1
ATOM 870 C C . ARG A 1 110 ? 18.151 4.787 6.289 1.00 94.94 110 ARG A C 1
ATOM 872 O O . ARG A 1 110 ? 17.627 4.559 5.208 1.00 94.94 110 ARG A O 1
ATOM 879 N N . SER A 1 111 ? 18.804 5.913 6.552 1.00 93.12 111 SER A N 1
ATOM 880 C CA . SER A 1 111 ? 19.091 6.913 5.525 1.00 93.12 111 SER A CA 1
ATOM 881 C C . SER A 1 111 ? 20.439 6.629 4.858 1.00 93.12 111 SER A C 1
ATOM 883 O O . SER A 1 111 ? 21.439 6.370 5.535 1.00 93.12 111 SER A O 1
ATOM 885 N N . VAL A 1 112 ? 20.472 6.675 3.528 1.00 94.25 112 VAL A N 1
ATOM 886 C CA . VAL A 1 112 ? 21.678 6.563 2.702 1.00 94.25 112 VAL A CA 1
ATOM 887 C C . VAL A 1 112 ? 22.199 7.972 2.386 1.00 94.25 112 VAL A C 1
ATOM 889 O O . VAL A 1 112 ? 21.526 8.721 1.671 1.00 94.25 112 VAL A O 1
ATOM 892 N N . PRO A 1 113 ? 23.392 8.356 2.880 1.00 93.31 113 PRO A N 1
ATOM 893 C CA . PRO A 1 113 ? 23.982 9.659 2.580 1.00 93.31 113 PRO A CA 1
ATOM 894 C C . PRO A 1 113 ? 24.228 9.854 1.079 1.00 93.31 113 PRO A C 1
ATOM 896 O O . PRO A 1 113 ? 24.606 8.919 0.375 1.00 93.31 113 PRO A O 1
ATOM 899 N N . GLY A 1 114 ? 24.038 11.080 0.589 1.00 91.56 114 GLY A N 1
ATOM 900 C CA . GLY A 1 114 ? 24.262 11.431 -0.821 1.00 91.56 114 GLY A CA 1
ATOM 901 C C . GLY A 1 114 ? 23.158 10.984 -1.787 1.00 91.56 114 GLY A C 1
ATOM 902 O O . GLY A 1 114 ? 23.212 11.325 -2.966 1.00 91.56 114 GLY A O 1
ATOM 903 N N . VAL A 1 115 ? 22.136 10.273 -1.305 1.00 91.75 115 VAL A N 1
ATOM 904 C CA . VAL A 1 115 ? 20.914 9.962 -2.056 1.00 91.75 115 VAL A CA 1
ATOM 905 C C . VAL A 1 115 ? 19.808 10.910 -1.601 1.00 91.75 115 VAL A C 1
ATOM 907 O O . VAL A 1 115 ? 19.712 11.220 -0.415 1.00 91.75 115 VAL A O 1
ATOM 910 N N . ASN A 1 116 ? 18.959 11.368 -2.528 1.00 92.44 116 ASN A N 1
ATOM 911 C CA . ASN A 1 116 ? 17.815 12.225 -2.202 1.00 92.44 116 ASN A CA 1
ATOM 912 C C . ASN A 1 116 ? 16.989 11.603 -1.048 1.00 92.44 116 ASN A C 1
ATOM 914 O O . ASN A 1 116 ? 16.506 10.482 -1.210 1.00 92.44 116 ASN A O 1
ATOM 918 N N . PRO A 1 117 ? 16.802 12.298 0.091 1.00 91.25 117 PRO A N 1
ATOM 919 C CA . PRO A 1 117 ? 16.025 11.782 1.218 1.00 91.25 117 PRO A CA 1
ATOM 920 C C . PRO A 1 117 ? 14.555 11.512 0.883 1.00 91.25 117 PRO A C 1
ATOM 922 O O . PRO A 1 117 ? 13.949 10.648 1.498 1.00 91.25 117 PRO A O 1
ATOM 925 N N . SER A 1 118 ? 13.992 12.218 -0.105 1.00 93.31 118 SER A N 1
ATOM 926 C CA . SER A 1 118 ? 12.616 12.016 -0.584 1.00 93.31 118 SER A CA 1
ATOM 927 C C . SER A 1 118 ? 12.444 10.804 -1.504 1.00 93.31 118 SER A C 1
ATOM 929 O O . SER A 1 118 ? 11.344 10.556 -1.999 1.00 93.31 118 SER A O 1
ATOM 931 N N . LEU A 1 119 ? 13.530 10.084 -1.795 1.00 94.88 119 LEU A N 1
ATOM 932 C CA . LEU A 1 119 ? 13.496 8.926 -2.671 1.00 94.88 119 LEU A CA 1
ATOM 933 C C . LEU A 1 119 ? 12.862 7.734 -1.953 1.00 94.88 119 LEU A C 1
ATOM 935 O O . LEU A 1 119 ? 13.289 7.366 -0.865 1.00 94.88 119 LEU A O 1
ATOM 939 N N . TRP A 1 120 ? 11.892 7.092 -2.598 1.00 95.50 120 TRP A N 1
ATOM 940 C CA . TRP A 1 120 ? 11.265 5.862 -2.114 1.00 95.50 120 TRP A CA 1
ATOM 941 C C . TRP A 1 120 ? 11.029 4.878 -3.261 1.00 95.50 120 TRP A C 1
ATOM 943 O O . TRP A 1 120 ? 11.107 5.220 -4.444 1.00 95.50 120 TRP A O 1
ATOM 953 N N . TYR A 1 121 ? 10.744 3.624 -2.916 1.00 95.38 121 TYR A N 1
ATOM 954 C CA . TYR A 1 121 ? 10.687 2.523 -3.872 1.00 95.38 121 TYR A CA 1
ATOM 955 C C . TYR A 1 121 ? 9.274 1.935 -3.940 1.00 95.38 121 TYR A C 1
ATOM 957 O O . TYR A 1 121 ? 8.765 1.472 -2.920 1.00 95.38 121 TYR A O 1
ATOM 965 N N . PRO A 1 122 ? 8.640 1.900 -5.126 1.00 95.56 122 PRO A N 1
ATOM 966 C CA . PRO A 1 122 ? 7.322 1.296 -5.299 1.00 95.56 122 PRO A CA 1
ATOM 967 C C . PRO A 1 122 ? 7.262 -0.162 -4.856 1.00 95.56 122 PRO A C 1
ATOM 969 O O . PRO A 1 122 ? 8.237 -0.898 -5.005 1.00 95.56 122 PRO A O 1
ATOM 972 N N . MET A 1 123 ? 6.105 -0.626 -4.393 1.00 95.31 123 MET A N 1
ATOM 973 C CA . MET A 1 123 ? 5.891 -2.069 -4.296 1.00 95.31 123 MET A CA 1
ATOM 974 C C . MET A 1 123 ? 5.688 -2.662 -5.691 1.00 95.31 123 MET A C 1
ATOM 976 O O . MET A 1 123 ? 5.324 -1.950 -6.629 1.00 95.31 123 MET A O 1
ATOM 980 N N . VAL A 1 124 ? 5.876 -3.972 -5.831 1.00 95.31 124 VAL A N 1
ATOM 981 C CA . VAL A 1 124 ? 5.503 -4.699 -7.047 1.00 95.31 124 VAL A CA 1
ATOM 982 C C . VAL A 1 124 ? 4.274 -5.539 -6.744 1.00 95.31 124 VAL A C 1
ATOM 984 O O . VAL A 1 124 ? 4.215 -6.237 -5.737 1.00 95.31 124 VAL A O 1
ATOM 987 N N . THR A 1 125 ? 3.288 -5.484 -7.629 1.00 94.12 125 THR A N 1
ATOM 988 C CA . THR A 1 125 ? 2.075 -6.298 -7.532 1.00 94.12 125 THR A CA 1
ATOM 989 C C . THR A 1 125 ? 1.794 -7.007 -8.850 1.00 94.12 125 THR A C 1
ATOM 991 O O . THR A 1 125 ? 2.317 -6.619 -9.897 1.00 94.12 125 THR A O 1
ATOM 994 N N . LYS A 1 126 ? 0.962 -8.049 -8.815 1.00 93.81 126 LYS A N 1
ATOM 995 C CA . LYS A 1 126 ? 0.446 -8.696 -10.023 1.00 93.81 126 LYS A CA 1
ATOM 996 C C . LYS A 1 126 ? -0.794 -7.955 -10.509 1.00 93.81 126 LYS A C 1
ATOM 998 O O . LYS A 1 126 ? -1.751 -7.776 -9.764 1.00 93.81 126 LYS A O 1
ATOM 1003 N N . TRP A 1 127 ? -0.805 -7.586 -11.782 1.00 93.19 127 TRP A N 1
ATOM 1004 C CA . TRP A 1 127 ? -1.967 -7.012 -12.442 1.00 93.19 127 TRP A CA 1
ATOM 1005 C C . TRP A 1 127 ? -2.009 -7.460 -13.902 1.00 93.19 127 TRP A C 1
ATOM 1007 O O . TRP A 1 127 ? -1.007 -7.388 -14.613 1.00 93.19 127 TRP A O 1
ATOM 1017 N N . LYS A 1 128 ? -3.163 -7.983 -14.336 1.00 90.56 128 LYS A N 1
ATOM 1018 C CA . LYS A 1 128 ? -3.378 -8.514 -15.699 1.00 90.56 128 LYS A CA 1
ATOM 1019 C C . LYS A 1 128 ? -2.265 -9.474 -16.160 1.00 90.56 128 LYS A C 1
ATOM 1021 O O . LYS A 1 128 ? -1.780 -9.399 -17.284 1.00 90.56 128 LYS A O 1
ATOM 1026 N N . GLY A 1 129 ? -1.832 -10.360 -15.261 1.00 92.25 129 GLY A N 1
ATOM 1027 C CA . GLY A 1 129 ? -0.818 -11.384 -15.537 1.00 92.25 129 GLY A CA 1
ATOM 1028 C C . GLY A 1 129 ? 0.641 -10.910 -15.518 1.00 92.25 129 GLY A C 1
ATOM 1029 O O . GLY A 1 129 ? 1.531 -11.747 -15.656 1.00 92.25 129 GLY A O 1
ATOM 1030 N N . LYS A 1 130 ? 0.915 -9.614 -15.304 1.00 95.00 130 LYS A N 1
ATOM 1031 C CA . LYS A 1 130 ? 2.278 -9.069 -15.198 1.00 95.00 130 LYS A CA 1
ATOM 1032 C C . LYS A 1 130 ? 2.548 -8.461 -13.824 1.00 95.00 130 LYS A C 1
ATOM 1034 O O . LYS A 1 130 ? 1.644 -7.990 -13.142 1.00 95.00 130 LYS A O 1
ATOM 1039 N N . MET A 1 131 ? 3.814 -8.449 -13.432 1.00 95.81 131 MET A N 1
ATOM 1040 C CA . MET A 1 131 ? 4.326 -7.672 -12.311 1.00 95.81 131 MET A CA 1
ATOM 1041 C C . MET A 1 131 ? 4.443 -6.205 -12.724 1.00 95.81 131 MET A C 1
ATOM 1043 O O . MET A 1 131 ? 5.115 -5.913 -13.718 1.00 95.81 131 MET A O 1
ATOM 1047 N N . VAL A 1 132 ? 3.807 -5.311 -11.967 1.00 95.69 132 VAL A N 1
ATOM 1048 C CA . VAL A 1 132 ? 3.768 -3.855 -12.187 1.00 95.69 132 VAL A CA 1
ATOM 1049 C C . VAL A 1 132 ? 4.172 -3.107 -10.912 1.00 95.69 132 VAL A C 1
ATOM 1051 O O . VAL A 1 132 ? 3.891 -3.606 -9.816 1.00 95.69 132 VAL A O 1
ATOM 1054 N N . PRO A 1 133 ? 4.799 -1.920 -11.010 1.00 96.12 133 PRO A N 1
ATOM 1055 C CA . PRO A 1 133 ? 5.054 -1.089 -9.847 1.00 96.12 133 PRO A CA 1
ATOM 1056 C C . PRO A 1 133 ? 3.757 -0.399 -9.410 1.00 96.12 133 PRO A C 1
ATOM 1058 O O . PRO A 1 133 ? 2.964 0.064 -10.236 1.00 96.12 133 PRO A O 1
ATOM 1061 N N . ALA A 1 134 ? 3.558 -0.292 -8.106 1.00 95.75 134 ALA A N 1
ATOM 1062 C CA . ALA A 1 134 ? 2.439 0.421 -7.515 1.00 95.75 134 ALA A CA 1
ATOM 1063 C C . ALA A 1 134 ? 2.892 1.166 -6.258 1.00 95.75 134 ALA A C 1
ATOM 1065 O O . ALA A 1 134 ? 3.779 0.715 -5.529 1.00 95.75 134 ALA A O 1
ATOM 1066 N N . LYS A 1 135 ? 2.260 2.303 -5.987 1.00 95.62 135 LYS A N 1
ATOM 1067 C CA . LYS A 1 135 ? 2.342 2.949 -4.683 1.00 95.62 135 LYS A CA 1
ATOM 1068 C C . LYS A 1 135 ? 1.422 2.179 -3.727 1.00 95.62 135 LYS A C 1
ATOM 1070 O O . LYS A 1 135 ? 0.237 2.046 -4.038 1.00 95.62 135 LYS A O 1
ATOM 1075 N N . PRO A 1 136 ? 1.921 1.637 -2.607 1.00 95.38 136 PRO A N 1
ATOM 1076 C CA . PRO A 1 136 ? 1.038 1.107 -1.577 1.00 95.38 136 PRO A CA 1
ATOM 1077 C C . PRO A 1 136 ? 0.200 2.246 -0.985 1.00 95.38 136 PRO A C 1
ATOM 1079 O O . PRO A 1 136 ? 0.709 3.341 -0.773 1.00 95.38 136 PRO A O 1
ATOM 1082 N N . LEU A 1 137 ? -1.078 1.992 -0.737 1.00 96.06 137 LEU A N 1
ATOM 1083 C CA . LEU A 1 137 ? -1.974 2.913 -0.054 1.00 96.06 137 LEU A CA 1
ATOM 1084 C C . LEU A 1 137 ? -2.678 2.150 1.066 1.00 96.06 137 LEU A C 1
ATOM 1086 O O . LEU A 1 137 ? -3.368 1.160 0.812 1.00 96.06 137 LEU A O 1
ATOM 1090 N N . LEU A 1 138 ? -2.462 2.592 2.300 1.00 97.69 138 LEU A N 1
ATOM 1091 C CA . LEU A 1 138 ? -3.039 1.992 3.494 1.00 97.69 138 LEU A CA 1
ATOM 1092 C C . LEU A 1 138 ? -4.162 2.888 3.997 1.00 97.69 138 LEU A C 1
ATOM 1094 O O . LEU A 1 138 ? -4.008 4.107 4.044 1.00 97.69 138 LEU A O 1
ATOM 1098 N N . VAL A 1 139 ? -5.282 2.286 4.383 1.00 97.00 139 VAL A N 1
ATOM 1099 C CA . VAL A 1 139 ? -6.420 3.016 4.941 1.00 97.00 139 VAL A CA 1
ATOM 1100 C C . VAL A 1 139 ? -6.840 2.331 6.230 1.00 97.00 139 VAL A C 1
ATOM 1102 O O . VAL A 1 139 ? -7.071 1.123 6.234 1.00 97.00 139 VAL A O 1
ATOM 1105 N N . ILE A 1 140 ? -6.932 3.104 7.309 1.00 98.12 140 ILE A N 1
ATOM 1106 C CA . ILE A 1 140 ? -7.409 2.641 8.611 1.00 98.12 140 ILE A CA 1
ATOM 1107 C C . ILE A 1 140 ? -8.730 3.332 8.890 1.00 98.12 140 ILE A C 1
ATOM 1109 O O . ILE A 1 140 ? -8.771 4.554 9.029 1.00 98.12 140 ILE A O 1
ATOM 1113 N N . TYR A 1 141 ? -9.810 2.557 8.946 1.00 98.19 141 TYR A N 1
ATOM 1114 C CA . TYR A 1 141 ? -11.157 3.099 9.077 1.00 98.19 141 TYR A CA 1
ATOM 1115 C C . TYR A 1 141 ? -12.086 2.173 9.858 1.00 98.19 141 TYR A C 1
ATOM 1117 O O . TYR A 1 141 ? -11.923 0.952 9.865 1.00 98.19 141 TYR A O 1
ATOM 1125 N N . TRP A 1 142 ? -13.099 2.771 10.481 1.00 98.38 142 TRP A N 1
ATOM 1126 C CA . TRP A 1 142 ? -14.232 2.043 11.040 1.00 98.38 142 TRP A CA 1
ATOM 1127 C C . TRP A 1 142 ? -15.273 1.767 9.960 1.00 98.38 142 TRP A C 1
ATOM 1129 O O . TRP A 1 142 ? -15.601 2.647 9.158 1.00 98.38 142 TRP A O 1
ATOM 1139 N N . GLY A 1 143 ? -15.828 0.562 9.960 1.00 98.25 143 GLY A N 1
ATOM 1140 C CA . GLY A 1 143 ? -16.871 0.152 9.031 1.00 98.25 143 GLY A CA 1
ATOM 1141 C C . GLY A 1 143 ? -18.016 -0.586 9.712 1.00 98.25 143 GLY A C 1
ATOM 1142 O O . GLY A 1 143 ? -17.910 -0.986 10.868 1.00 98.25 143 GLY A O 1
ATOM 1143 N N . ASP A 1 144 ? -19.111 -0.748 8.980 1.00 98.31 144 ASP A N 1
ATOM 1144 C CA . ASP A 1 144 ? -20.237 -1.609 9.328 1.00 98.31 144 ASP A CA 1
ATOM 1145 C C . ASP A 1 144 ? -20.212 -2.820 8.390 1.00 98.31 144 ASP A C 1
ATOM 1147 O O . ASP A 1 144 ? -20.302 -2.669 7.163 1.00 98.31 144 ASP A O 1
ATOM 1151 N N . LEU A 1 145 ? -20.001 -4.005 8.960 1.00 98.31 145 LEU A N 1
ATOM 1152 C CA . LEU A 1 145 ? -19.962 -5.260 8.223 1.00 98.31 145 LEU A CA 1
ATOM 1153 C C . LEU A 1 145 ? -21.389 -5.690 7.877 1.00 98.31 145 LEU A C 1
ATOM 1155 O O . LEU A 1 145 ? -22.251 -5.820 8.744 1.00 98.31 145 LEU A O 1
ATOM 1159 N N . ASP A 1 146 ? -21.627 -5.969 6.603 1.00 97.19 146 ASP A N 1
ATOM 1160 C CA . ASP A 1 146 ? -22.793 -6.723 6.167 1.00 97.19 146 ASP A CA 1
ATOM 1161 C C . ASP A 1 146 ? -22.461 -8.225 6.220 1.00 97.19 146 ASP A C 1
ATOM 1163 O O . ASP A 1 146 ? -21.713 -8.708 5.363 1.00 97.19 146 ASP A O 1
ATOM 1167 N N . PRO A 1 147 ? -23.006 -8.995 7.184 1.00 93.25 147 PRO A N 1
ATOM 1168 C CA . PRO A 1 147 ? -22.656 -10.406 7.339 1.00 93.25 147 PRO A CA 1
ATOM 1169 C C . PRO A 1 147 ? -23.118 -11.276 6.165 1.00 93.25 147 PRO A C 1
ATOM 1171 O O . PRO A 1 147 ? -22.621 -12.386 6.000 1.00 93.25 147 PRO A O 1
ATOM 1174 N N . SER A 1 148 ? -24.081 -10.802 5.366 1.00 95.38 148 SER A N 1
ATOM 1175 C CA . SER A 1 148 ? -24.627 -11.562 4.239 1.00 95.38 148 SER A CA 1
ATOM 1176 C C . SER A 1 148 ? -23.724 -11.514 3.007 1.00 95.38 148 SER A C 1
ATOM 1178 O O . SER A 1 148 ? -23.582 -12.513 2.305 1.00 95.38 148 SER A O 1
ATOM 1180 N N . SER A 1 149 ? -23.097 -10.363 2.761 1.00 96.19 149 SER A N 1
ATOM 1181 C CA . SER A 1 149 ? -22.226 -10.128 1.606 1.00 96.19 149 SER A CA 1
ATOM 1182 C C . SER A 1 149 ? -20.740 -10.138 1.958 1.00 96.19 149 SER A C 1
ATOM 1184 O O . SER A 1 149 ? -19.904 -10.150 1.057 1.00 96.19 149 SER A O 1
ATOM 1186 N N . ASN A 1 150 ? -20.407 -10.133 3.254 1.00 95.44 150 ASN A N 1
ATOM 1187 C CA . ASN A 1 150 ? -19.055 -9.930 3.766 1.00 95.44 150 ASN A CA 1
ATOM 1188 C C . ASN A 1 150 ? -18.418 -8.625 3.242 1.00 95.44 150 ASN A C 1
ATOM 1190 O O . ASN A 1 150 ? -17.214 -8.548 3.009 1.00 95.44 150 ASN A O 1
ATOM 1194 N N . VAL A 1 151 ? -19.247 -7.601 3.012 1.00 97.38 151 VAL A N 1
ATOM 1195 C CA . VAL A 1 151 ? -18.804 -6.273 2.582 1.00 97.38 151 VAL A CA 1
ATOM 1196 C C . VAL A 1 151 ? -18.823 -5.329 3.773 1.00 97.38 151 VAL A C 1
ATOM 1198 O O . VAL A 1 151 ? -19.832 -5.192 4.464 1.00 97.38 151 VAL A O 1
ATOM 1201 N N . VAL A 1 152 ? -17.721 -4.618 3.976 1.00 98.31 152 VAL A N 1
ATOM 1202 C CA . VAL A 1 152 ? -17.602 -3.572 4.991 1.00 98.31 152 VAL A CA 1
ATOM 1203 C C . VAL A 1 152 ? -17.878 -2.213 4.360 1.00 98.31 152 VAL A C 1
ATOM 1205 O O . VAL A 1 152 ? -17.177 -1.787 3.437 1.00 98.31 152 VAL A O 1
ATOM 1208 N N . LYS A 1 153 ? -18.894 -1.512 4.864 1.00 97.88 153 LYS A N 1
ATOM 1209 C CA . LYS A 1 153 ? -19.232 -0.144 4.447 1.00 97.88 153 LYS A CA 1
ATOM 1210 C C . LYS A 1 153 ? -18.586 0.849 5.415 1.00 97.88 153 LYS A C 1
ATOM 1212 O O . LYS A 1 153 ? -18.822 0.723 6.614 1.00 97.88 153 LYS A O 1
ATOM 1217 N N . PRO A 1 154 ? -17.795 1.834 4.954 1.00 97.69 154 PRO A N 1
ATOM 1218 C CA . PRO A 1 154 ? -17.203 2.821 5.854 1.00 97.69 154 PRO A CA 1
ATOM 1219 C C . PRO A 1 154 ? -18.269 3.582 6.652 1.00 97.69 154 PRO A C 1
ATOM 1221 O O . PRO A 1 154 ? -19.252 4.067 6.085 1.00 97.69 154 PRO A O 1
ATOM 1224 N N . ILE A 1 155 ? -18.061 3.716 7.962 1.00 97.69 155 ILE A N 1
ATOM 1225 C CA . ILE A 1 155 ? -18.898 4.569 8.811 1.00 97.69 155 ILE A CA 1
ATOM 1226 C C . ILE A 1 155 ? -18.563 6.028 8.493 1.00 97.69 155 ILE A C 1
ATOM 1228 O O . ILE A 1 155 ? -17.399 6.397 8.328 1.00 97.69 155 ILE A O 1
ATOM 1232 N N . SER A 1 156 ? -19.584 6.882 8.400 1.00 96.56 156 SER A N 1
ATOM 1233 C CA . SER A 1 156 ? -19.382 8.302 8.111 1.00 96.56 156 SER A CA 1
ATOM 1234 C C . SER A 1 156 ? -18.493 8.971 9.162 1.00 96.56 156 SER A C 1
ATOM 1236 O O . SER A 1 156 ? -18.746 8.861 10.360 1.00 96.56 156 SER A O 1
ATOM 1238 N N . LEU A 1 157 ? -17.499 9.731 8.700 1.00 96.50 157 LEU A N 1
ATOM 1239 C CA . LEU A 1 157 ? -16.477 10.349 9.551 1.00 96.50 157 LEU A CA 1
ATOM 1240 C C . LEU A 1 157 ? -17.052 11.216 10.676 1.00 96.50 157 LEU A C 1
ATOM 1242 O O . LEU A 1 157 ? -16.571 11.149 11.803 1.00 96.50 157 LEU A O 1
ATOM 1246 N N . TRP A 1 158 ? -18.124 11.966 10.410 1.00 95.94 158 TRP A N 1
ATOM 1247 C CA . TRP A 1 158 ? -18.772 12.807 11.421 1.00 95.94 158 TRP A CA 1
ATOM 1248 C C . TRP A 1 158 ? -19.315 11.997 12.613 1.00 95.94 158 TRP A C 1
ATOM 1250 O O . TRP A 1 158 ? -19.234 12.461 13.747 1.00 95.94 158 TRP A O 1
ATOM 1260 N N . LYS A 1 159 ? -19.777 10.754 12.398 1.00 95.88 159 LYS A N 1
ATOM 1261 C CA . LYS A 1 159 ? -20.215 9.871 13.493 1.00 95.88 159 LYS A CA 1
ATOM 1262 C C . LYS A 1 159 ? -19.045 9.459 14.385 1.00 95.88 159 LYS A C 1
ATOM 1264 O O . LYS A 1 159 ? -19.215 9.331 15.591 1.00 95.88 159 LYS A O 1
ATOM 1269 N N . ILE A 1 160 ? -17.860 9.275 13.802 1.00 95.12 160 ILE A N 1
ATOM 1270 C CA . ILE A 1 160 ? -16.630 8.984 14.550 1.00 95.12 160 ILE A CA 1
ATOM 1271 C C . ILE A 1 160 ? -16.157 10.232 15.297 1.00 95.12 160 ILE A C 1
ATOM 1273 O O . ILE A 1 160 ? -15.739 10.136 16.446 1.00 95.12 160 ILE A O 1
ATOM 1277 N N . GLN A 1 161 ? -16.252 11.411 14.676 1.00 94.75 161 GLN A N 1
ATOM 1278 C CA . GLN A 1 161 ? -15.861 12.685 15.286 1.00 94.75 161 GLN A CA 1
ATOM 1279 C C . GLN A 1 161 ? -16.667 12.987 16.555 1.00 94.75 161 GLN A C 1
ATOM 1281 O O . GLN A 1 161 ? -16.067 13.370 17.560 1.00 94.75 161 GLN A O 1
ATOM 1286 N N . GLU A 1 162 ? -17.985 12.770 16.506 1.00 93.94 162 GLU A N 1
ATOM 1287 C CA . GLU A 1 162 ? -18.933 13.012 17.604 1.00 93.94 162 GLU A CA 1
ATOM 1288 C C . GLU A 1 162 ? -19.021 11.870 18.622 1.00 93.94 162 GLU A C 1
ATOM 1290 O O . GLU A 1 162 ? -19.630 12.032 19.682 1.00 93.94 162 GLU A O 1
ATOM 1295 N N . LEU A 1 163 ? -18.427 10.712 18.320 1.00 92.12 163 LEU A N 1
ATOM 1296 C CA . LEU A 1 163 ? -18.384 9.596 19.251 1.00 92.12 163 LEU A CA 1
ATOM 1297 C C . LEU A 1 163 ? -17.704 10.048 20.546 1.00 92.12 163 LEU A C 1
ATOM 1299 O O . LEU A 1 163 ? -16.662 10.707 20.523 1.00 92.12 163 LEU A O 1
ATOM 1303 N N . LYS A 1 164 ? -18.251 9.641 21.694 1.00 86.69 164 LYS A N 1
ATOM 1304 C CA . LYS A 1 164 ? -17.537 9.764 22.966 1.00 86.69 164 LYS A CA 1
ATOM 1305 C C . LYS A 1 164 ? -16.349 8.799 22.949 1.00 86.69 164 LYS A C 1
ATOM 1307 O O . LYS A 1 164 ? -16.481 7.637 23.332 1.00 86.69 164 LYS A O 1
ATOM 1312 N N . LYS A 1 165 ? -15.216 9.284 22.442 1.00 81.19 165 LYS A N 1
ATOM 1313 C CA . LYS A 1 165 ? -13.995 8.499 22.251 1.00 81.19 165 LYS A CA 1
ATOM 1314 C C . LYS A 1 165 ? -13.399 8.099 23.603 1.00 81.19 165 LYS A C 1
ATOM 1316 O O . LYS A 1 165 ? -13.433 8.905 24.539 1.00 81.19 165 LYS A O 1
ATOM 1321 N N . PRO A 1 166 ? -12.852 6.881 23.724 1.00 81.19 166 PRO A N 1
ATOM 1322 C CA . PRO A 1 166 ? -11.964 6.568 24.829 1.00 81.19 166 PRO A CA 1
ATOM 1323 C C . PRO A 1 166 ? -10.708 7.436 24.771 1.00 81.19 166 PRO A C 1
ATOM 1325 O O . PRO A 1 166 ? -10.359 7.993 23.729 1.00 81.19 166 PRO A O 1
ATOM 1328 N N . LEU A 1 167 ? -10.029 7.534 25.911 1.00 86.94 167 LEU A N 1
ATOM 1329 C CA . LEU A 1 167 ? -8.681 8.075 25.941 1.00 86.94 167 LEU A CA 1
ATOM 1330 C C . LEU A 1 167 ? -7.770 7.111 25.175 1.00 86.94 167 LEU A C 1
ATOM 1332 O O . LEU A 1 167 ? -7.742 5.926 25.499 1.00 86.94 167 LEU A O 1
ATOM 1336 N N . LEU A 1 168 ? -7.075 7.634 24.171 1.00 92.75 168 LEU A N 1
ATOM 1337 C CA . LEU A 1 168 ? -6.085 6.897 23.397 1.00 92.75 168 LEU A CA 1
ATOM 1338 C C . LEU A 1 168 ? -4.684 7.235 23.879 1.00 92.75 168 LEU A C 1
ATOM 1340 O O . LEU A 1 168 ? -4.437 8.347 24.366 1.00 92.75 168 LEU A O 1
ATOM 1344 N N . LYS A 1 169 ? -3.774 6.282 23.716 1.00 93.25 169 LYS A N 1
ATOM 1345 C CA . LYS A 1 169 ? -2.352 6.482 23.949 1.00 93.25 169 LYS A CA 1
ATOM 1346 C C . LYS A 1 169 ? -1.623 6.664 22.619 1.00 93.25 169 LYS A C 1
ATOM 1348 O O . LYS A 1 169 ? -1.907 5.986 21.648 1.00 93.25 169 LYS A O 1
ATOM 1353 N N . ASP A 1 170 ? -0.671 7.589 22.602 1.00 94.31 170 ASP A N 1
ATOM 1354 C CA . ASP A 1 170 ? 0.311 7.693 21.522 1.00 94.31 170 ASP A CA 1
ATOM 1355 C C . ASP A 1 170 ? 1.416 6.661 21.771 1.00 94.31 170 ASP A C 1
ATOM 1357 O O . ASP A 1 170 ? 2.303 6.859 22.610 1.00 94.31 170 ASP A O 1
ATOM 1361 N N . ASP A 1 171 ? 1.287 5.502 21.127 1.00 93.12 171 ASP A N 1
ATOM 1362 C CA . ASP A 1 171 ? 2.190 4.365 21.322 1.00 93.12 171 ASP A CA 1
ATOM 1363 C C . ASP A 1 171 ? 3.450 4.466 20.457 1.00 93.12 171 ASP A C 1
ATOM 1365 O O . ASP A 1 171 ? 4.492 3.900 20.812 1.00 93.12 171 ASP A O 1
ATOM 1369 N N . ASN A 1 172 ? 3.380 5.197 19.344 1.00 90.06 172 ASN A N 1
ATOM 1370 C CA . ASN A 1 172 ? 4.506 5.399 18.438 1.00 90.06 172 ASN A CA 1
ATOM 1371 C C . ASN A 1 172 ? 5.303 6.694 18.723 1.00 90.06 172 ASN A C 1
ATOM 1373 O O . ASN A 1 172 ? 6.426 6.839 18.226 1.00 90.06 172 ASN A O 1
ATOM 1377 N N . GLY A 1 173 ? 4.770 7.581 19.569 1.00 89.31 173 GLY A N 1
ATOM 1378 C CA . GLY A 1 173 ? 5.415 8.798 20.055 1.00 89.31 173 GLY A CA 1
ATOM 1379 C C . GLY A 1 173 ? 5.481 9.927 19.027 1.00 89.31 173 GLY A C 1
ATOM 1380 O O . GLY A 1 173 ? 6.427 10.720 19.070 1.00 89.31 173 GLY A O 1
ATOM 1381 N N . ASP A 1 174 ? 4.549 9.986 18.075 1.00 87.56 174 ASP A N 1
ATOM 1382 C CA . ASP A 1 174 ? 4.540 11.002 17.019 1.00 87.56 174 ASP A CA 1
ATOM 1383 C C . ASP A 1 174 ? 3.628 12.203 17.259 1.00 87.56 174 ASP A C 1
ATOM 1385 O O . ASP A 1 174 ? 3.530 13.086 16.400 1.00 87.56 174 ASP A O 1
ATOM 1389 N N . GLY A 1 175 ? 3.015 12.266 18.437 1.00 89.88 175 GLY A N 1
ATOM 1390 C CA . GLY A 1 175 ? 2.083 13.308 18.832 1.00 89.88 175 GLY A CA 1
ATOM 1391 C C . GLY A 1 175 ? 0.632 13.017 18.449 1.00 89.88 175 GLY A C 1
ATOM 1392 O O . GLY A 1 175 ? -0.233 13.822 18.801 1.00 89.88 175 GLY A O 1
ATOM 1393 N N . PHE A 1 176 ? 0.340 11.899 17.774 1.00 89.25 176 PHE A N 1
ATOM 1394 C CA . PHE A 1 176 ? -1.014 11.484 17.413 1.00 89.25 176 PHE A CA 1
ATOM 1395 C C . PHE A 1 176 ? -1.344 10.122 18.014 1.00 89.25 176 PHE A C 1
ATOM 1397 O O . PHE A 1 176 ? -0.886 9.094 17.536 1.00 89.25 176 PHE A O 1
ATOM 1404 N N . ALA A 1 177 ? -2.217 10.125 19.022 1.00 92.75 177 ALA A N 1
ATOM 1405 C CA . ALA A 1 177 ? -2.698 8.893 19.631 1.00 92.75 177 ALA A CA 1
ATOM 1406 C C . ALA A 1 177 ? -3.522 8.055 18.641 1.00 92.75 177 ALA A C 1
ATOM 1408 O O . ALA A 1 177 ? -4.551 8.510 18.125 1.00 92.75 177 ALA A O 1
ATOM 1409 N N . GLU A 1 178 ? -3.065 6.834 18.399 1.00 93.00 178 GLU A N 1
ATOM 1410 C CA . GLU A 1 178 ? -3.647 5.885 17.466 1.00 93.00 178 GLU A CA 1
ATOM 1411 C C . GLU A 1 178 ? -4.579 4.874 18.151 1.00 93.00 178 GLU A C 1
ATOM 1413 O O . GLU A 1 178 ? -4.419 4.525 19.313 1.00 93.00 178 GLU A O 1
ATOM 1418 N N . VAL A 1 179 ? -5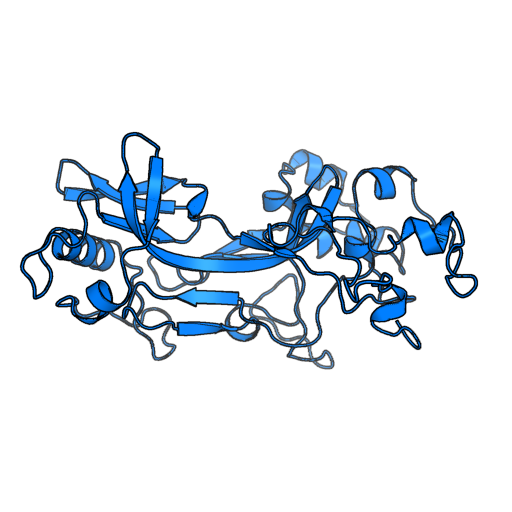.570 4.356 17.419 1.00 94.56 179 VAL A N 1
ATOM 1419 C CA . VAL A 1 179 ? -6.305 3.157 17.855 1.00 94.56 179 VAL A CA 1
ATOM 1420 C C . VAL A 1 179 ? -5.544 1.922 17.384 1.00 94.56 179 VAL A C 1
ATOM 1422 O O . VAL A 1 179 ? -5.648 1.528 16.215 1.00 94.56 179 VAL A O 1
ATOM 1425 N N . ASN A 1 180 ? -4.798 1.286 18.282 1.00 95.00 180 ASN A N 1
ATOM 1426 C CA . ASN A 1 180 ? -3.973 0.126 17.942 1.00 95.00 180 ASN A CA 1
ATOM 1427 C C . ASN A 1 180 ? -4.054 -1.015 18.962 1.00 95.00 180 ASN A C 1
ATOM 1429 O O . ASN A 1 180 ? -4.010 -2.177 18.546 1.00 95.00 180 ASN A O 1
ATOM 1433 N N . SER A 1 181 ? -4.189 -0.726 20.259 1.00 95.75 181 SER A N 1
ATOM 1434 C CA . SER A 1 181 ? -4.277 -1.778 21.272 1.00 95.75 181 SER A CA 1
ATOM 1435 C C . SER A 1 181 ? -5.635 -2.488 21.229 1.00 95.75 181 SER A C 1
ATOM 1437 O O . SER A 1 181 ? -6.668 -1.903 20.891 1.00 95.75 181 SER A O 1
ATOM 1439 N N . LEU A 1 182 ? -5.662 -3.772 21.598 1.00 95.94 182 LEU A N 1
ATOM 1440 C CA . LEU A 1 182 ? -6.907 -4.551 21.605 1.00 95.94 182 LEU A CA 1
ATOM 1441 C C . LEU A 1 182 ? -7.958 -3.957 22.555 1.00 95.94 182 LEU A C 1
ATOM 1443 O O . LEU A 1 182 ? -9.150 -4.008 22.250 1.00 95.94 182 LEU A O 1
ATOM 1447 N N . ASP A 1 183 ? -7.529 -3.356 23.665 1.00 95.31 183 ASP A N 1
ATOM 1448 C CA . ASP A 1 183 ? -8.424 -2.710 24.625 1.00 95.31 183 ASP A CA 1
ATOM 1449 C C . ASP A 1 183 ? -9.057 -1.436 24.051 1.00 95.31 183 ASP A C 1
ATOM 1451 O O . ASP A 1 183 ? -10.276 -1.264 24.142 1.00 95.31 183 ASP A O 1
ATOM 1455 N N . GLU A 1 184 ? -8.278 -0.575 23.392 1.00 96.19 184 GLU A N 1
ATOM 1456 C CA . GLU A 1 184 ? -8.806 0.621 22.723 1.00 96.19 184 GLU A CA 1
ATOM 1457 C C . GLU A 1 184 ? -9.772 0.243 21.600 1.00 96.19 184 GLU A C 1
ATOM 1459 O O . GLU A 1 184 ? -10.888 0.770 21.543 1.00 96.19 184 GLU A O 1
ATOM 1464 N N . ILE A 1 185 ? -9.393 -0.730 20.758 1.00 97.19 185 ILE A N 1
ATOM 1465 C CA . ILE A 1 185 ? -10.254 -1.256 19.690 1.00 97.19 185 ILE A CA 1
ATOM 1466 C C . ILE A 1 185 ? -11.571 -1.763 20.289 1.00 97.19 185 ILE A C 1
ATOM 1468 O O . ILE A 1 185 ? -12.651 -1.420 19.804 1.00 97.19 185 ILE A O 1
ATOM 1472 N N . LYS A 1 186 ? -11.513 -2.535 21.380 1.00 97.19 186 LYS A N 1
ATOM 1473 C CA . LYS A 1 186 ? -12.691 -3.092 22.061 1.00 97.19 186 LYS A CA 1
ATOM 1474 C C . LYS A 1 186 ? -13.605 -2.005 22.607 1.00 97.19 186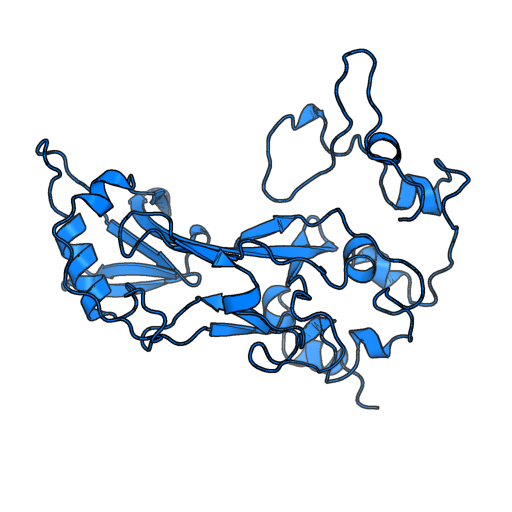 LYS A C 1
ATOM 1476 O O . LYS A 1 186 ? -14.827 -2.125 22.485 1.00 97.19 186 LYS A O 1
ATOM 1481 N N . ILE A 1 187 ? -13.049 -0.948 23.198 1.00 95.38 187 ILE A N 1
ATOM 1482 C CA . ILE A 1 187 ? -13.842 0.172 23.713 1.00 95.38 187 ILE A CA 1
ATOM 1483 C C . ILE A 1 187 ? -14.515 0.930 22.562 1.00 95.38 187 ILE A C 1
ATOM 1485 O O . ILE A 1 187 ? -15.716 1.201 22.645 1.00 95.38 187 ILE A O 1
ATOM 1489 N N . PHE A 1 188 ? -13.796 1.198 21.469 1.00 96.50 188 PHE A N 1
ATOM 1490 C CA . PHE A 1 188 ? -14.377 1.817 20.277 1.00 96.50 188 PHE A CA 1
ATOM 1491 C C . PHE A 1 188 ? -15.505 0.971 19.678 1.00 96.50 188 PHE A C 1
ATOM 1493 O O . PHE A 1 188 ? -16.597 1.487 19.456 1.00 96.50 188 PHE A O 1
ATOM 1500 N N . LEU A 1 189 ? -15.299 -0.336 19.485 1.00 97.19 189 LEU A N 1
ATOM 1501 C CA . LEU A 1 189 ? -16.325 -1.233 18.940 1.00 97.19 189 LEU A CA 1
ATOM 1502 C C . LEU A 1 189 ? -17.594 -1.255 19.800 1.00 97.19 189 LEU A C 1
ATOM 1504 O O . LEU A 1 189 ? -18.703 -1.285 19.268 1.00 97.19 189 LEU A O 1
ATOM 1508 N N . LYS A 1 190 ? -17.452 -1.205 21.131 1.00 95.44 190 LYS A N 1
ATOM 1509 C CA . LYS A 1 190 ? -18.595 -1.079 22.046 1.00 95.44 190 LYS A CA 1
ATOM 1510 C C . LYS A 1 190 ? -19.304 0.264 21.879 1.00 95.44 190 LYS A C 1
ATOM 1512 O O . LYS A 1 190 ? -20.531 0.288 21.821 1.00 95.44 190 LYS A O 1
ATOM 1517 N N . ALA A 1 191 ? -18.557 1.362 21.772 1.00 94.69 191 ALA A N 1
ATOM 1518 C CA . ALA A 1 191 ? -19.120 2.696 21.584 1.00 94.69 191 ALA A CA 1
ATOM 1519 C C . ALA A 1 191 ? -19.860 2.832 20.237 1.00 94.69 191 ALA A C 1
ATOM 1521 O O . ALA A 1 191 ? -20.936 3.428 20.179 1.00 94.69 191 ALA A O 1
ATOM 1522 N N . LEU A 1 192 ? -19.346 2.212 19.172 1.00 96.19 192 LEU A N 1
ATOM 1523 C CA . LEU A 1 192 ? -19.942 2.230 17.830 1.00 96.19 192 LEU A CA 1
ATOM 1524 C C . LEU A 1 192 ? -21.255 1.440 17.712 1.00 96.19 192 LEU A C 1
ATOM 1526 O O . LEU A 1 192 ? -22.007 1.669 16.770 1.00 96.19 192 LEU A O 1
ATOM 1530 N N . LYS A 1 193 ? -21.585 0.566 18.675 1.00 95.00 193 LYS A N 1
ATOM 1531 C CA . LYS A 1 193 ? -22.928 -0.044 18.783 1.00 95.00 193 LYS A CA 1
ATOM 1532 C C . LYS A 1 193 ? -23.986 0.925 19.332 1.00 95.00 193 LYS A C 1
ATOM 1534 O O . LYS A 1 193 ? -25.158 0.568 19.442 1.00 95.00 193 LYS A O 1
ATOM 1539 N N . GLY A 1 194 ? -23.575 2.131 19.721 1.00 93.88 194 GLY A N 1
ATOM 1540 C CA . GLY A 1 194 ? -24.453 3.180 20.213 1.00 93.88 194 GLY A CA 1
ATOM 1541 C C . GLY A 1 194 ? -25.281 3.860 19.120 1.00 93.88 194 GLY A C 1
ATOM 1542 O O . GLY A 1 194 ? -25.440 3.381 17.993 1.00 93.88 194 GLY A O 1
ATOM 1543 N N . LYS A 1 195 ? -25.825 5.018 19.489 1.00 94.81 195 LYS A N 1
ATOM 1544 C CA . LYS A 1 195 ? -26.610 5.889 18.615 1.00 94.81 195 LYS A CA 1
ATOM 1545 C C . LYS A 1 195 ? -25.902 7.227 18.434 1.00 94.81 195 LYS A C 1
ATOM 1547 O O . LYS A 1 195 ? -25.198 7.674 19.336 1.00 94.81 195 LYS A O 1
ATOM 1552 N N . ASP A 1 196 ? -26.098 7.849 17.280 1.00 94.31 196 ASP A N 1
ATOM 1553 C CA . ASP A 1 196 ? -25.648 9.213 17.014 1.00 94.31 196 ASP A CA 1
ATOM 1554 C C . ASP A 1 196 ? -26.546 10.258 17.703 1.00 94.31 196 ASP A C 1
ATOM 1556 O O . ASP A 1 196 ? -27.538 9.924 18.362 1.00 94.31 196 ASP A O 1
ATOM 1560 N N . ARG A 1 197 ? -26.209 11.545 17.540 1.00 92.75 197 ARG A N 1
ATOM 1561 C CA . ARG A 1 197 ? -26.949 12.676 18.131 1.00 92.75 197 ARG A CA 1
ATOM 1562 C C . ARG A 1 197 ? -28.422 12.769 17.709 1.00 92.75 197 ARG A C 1
ATOM 1564 O O . ARG A 1 197 ? -29.188 13.475 18.355 1.00 92.75 197 ARG A O 1
ATOM 1571 N N . TYR A 1 198 ? -28.820 12.070 16.645 1.00 94.75 198 TYR A N 1
ATOM 1572 C CA . TYR A 1 198 ? -30.197 12.011 16.153 1.00 94.75 198 TYR A CA 1
ATOM 1573 C C . TYR A 1 198 ? -30.931 10.742 16.607 1.00 94.75 198 TYR A C 1
ATOM 1575 O O . TYR A 1 198 ? -32.067 10.504 16.203 1.00 94.75 198 TYR A O 1
ATOM 1583 N N . GLY A 1 199 ? -30.297 9.901 17.429 1.00 93.88 199 GLY A N 1
ATOM 1584 C CA . GLY A 1 199 ? -30.871 8.645 17.902 1.00 93.88 199 GLY A CA 1
ATOM 1585 C C . GLY A 1 199 ? -30.821 7.503 16.880 1.00 93.88 199 GLY A C 1
ATOM 1586 O O . GLY A 1 199 ? -31.431 6.455 17.125 1.00 93.88 199 GLY A O 1
ATOM 1587 N N . THR A 1 200 ? -30.092 7.665 15.769 1.00 94.62 200 THR A N 1
ATOM 1588 C CA . THR A 1 200 ? -29.907 6.620 14.750 1.00 94.62 200 THR A CA 1
ATOM 1589 C C . THR A 1 200 ? -28.727 5.732 15.127 1.00 94.62 200 THR A C 1
ATOM 1591 O O . THR A 1 200 ? -27.728 6.217 15.650 1.00 94.62 200 THR A O 1
ATOM 1594 N N . SER A 1 201 ? -28.820 4.422 14.881 1.00 95.62 201 SER A N 1
ATOM 1595 C CA . SER A 1 201 ? -27.692 3.513 15.127 1.00 95.62 201 SER A CA 1
ATOM 1596 C C . SER A 1 201 ? -26.460 3.947 14.320 1.00 95.62 201 SER A C 1
ATOM 1598 O O . SER A 1 201 ? -26.562 4.347 13.153 1.00 95.62 201 SER A O 1
ATOM 1600 N N . ILE A 1 202 ? -25.289 3.925 14.959 1.00 96.38 202 ILE A N 1
ATOM 1601 C CA . ILE A 1 202 ? -24.031 4.271 14.289 1.00 96.38 202 ILE A CA 1
ATOM 1602 C C . ILE A 1 202 ? -23.637 3.156 13.317 1.00 96.38 202 ILE A C 1
ATOM 1604 O O . ILE A 1 202 ? -23.382 3.455 12.150 1.00 96.38 202 ILE A O 1
ATOM 1608 N N . ALA A 1 203 ? -23.640 1.910 13.794 1.00 96.81 203 ALA A N 1
ATOM 1609 C CA . ALA A 1 203 ? -23.385 0.700 13.023 1.00 96.81 203 ALA A CA 1
ATOM 1610 C C . ALA A 1 203 ? -24.077 -0.511 13.667 1.00 96.81 203 ALA A C 1
ATOM 1612 O O . ALA A 1 203 ? -24.222 -0.577 14.892 1.00 96.81 203 ALA A O 1
ATOM 1613 N N . SER A 1 204 ? -24.461 -1.488 12.845 1.00 96.19 204 SER A N 1
ATOM 1614 C CA . SER A 1 204 ? -25.069 -2.739 13.320 1.00 96.19 204 SER A CA 1
ATOM 1615 C C . SER A 1 204 ? -24.006 -3.766 13.725 1.00 96.19 204 SER A C 1
ATOM 1617 O O . SER A 1 204 ? -24.076 -4.356 14.805 1.00 96.19 204 SER A O 1
ATOM 1619 N N . HIS A 1 205 ? -22.982 -3.928 12.889 1.00 97.50 205 HIS A N 1
ATOM 1620 C CA . HIS A 1 205 ? -21.833 -4.804 13.090 1.00 97.50 205 HIS A CA 1
ATOM 1621 C C . HIS A 1 205 ? -20.551 -3.980 12.898 1.00 97.50 205 HIS A C 1
ATOM 1623 O O . HIS A 1 205 ? -19.895 -4.077 11.859 1.00 97.50 205 HIS A O 1
ATOM 1629 N N . PRO A 1 206 ? -20.196 -3.121 13.872 1.00 98.00 206 PRO A N 1
ATOM 1630 C CA . PRO A 1 206 ? -19.014 -2.283 13.753 1.00 98.00 206 PRO A CA 1
ATOM 1631 C C . PRO A 1 206 ? -17.746 -3.131 13.690 1.00 98.00 206 PRO A C 1
ATOM 1633 O O . PRO A 1 206 ? -17.615 -4.114 14.425 1.00 98.00 206 PRO A O 1
ATOM 1636 N N . VAL A 1 207 ? -16.807 -2.702 12.852 1.00 98.62 207 VAL A N 1
ATOM 1637 C CA . VAL A 1 207 ? -15.499 -3.331 12.670 1.00 98.62 207 VAL A CA 1
ATOM 1638 C C . VAL A 1 207 ? -14.404 -2.287 12.454 1.00 98.62 207 VAL A C 1
ATOM 1640 O O . VAL A 1 207 ? -14.667 -1.220 11.894 1.00 98.62 207 VAL A O 1
ATOM 1643 N N . LEU A 1 208 ? -13.168 -2.592 12.856 1.00 98.62 208 LEU A N 1
ATOM 1644 C CA . LEU A 1 208 ? -11.978 -1.841 12.432 1.00 98.62 208 LEU A CA 1
ATOM 1645 C C . LEU A 1 208 ? -11.342 -2.529 11.229 1.00 98.62 208 LEU A C 1
ATOM 1647 O O . LEU A 1 208 ? -11.077 -3.729 11.282 1.00 98.62 208 LEU A O 1
ATOM 1651 N N . MET A 1 209 ? -11.020 -1.762 10.193 1.00 98.38 209 MET A N 1
ATOM 1652 C CA . MET A 1 209 ? -10.287 -2.230 9.019 1.00 98.38 209 MET A CA 1
ATOM 1653 C C . MET A 1 209 ? -8.859 -1.702 9.078 1.00 98.38 209 MET A C 1
ATOM 1655 O O . MET A 1 209 ? -8.651 -0.490 9.013 1.00 98.38 209 MET A O 1
ATOM 1659 N N . LYS A 1 210 ? -7.879 -2.599 9.248 1.00 97.06 210 LYS A N 1
ATOM 1660 C CA . LYS A 1 210 ? -6.469 -2.233 9.442 1.00 97.06 210 LYS A CA 1
ATOM 1661 C C . LYS A 1 210 ? -5.525 -3.405 9.174 1.00 97.06 210 LYS A C 1
ATOM 1663 O O . LYS A 1 210 ? -5.771 -4.525 9.612 1.00 97.06 210 LYS A O 1
ATOM 1668 N N . GLY A 1 211 ? -4.406 -3.147 8.497 1.00 95.94 211 GLY A N 1
ATOM 1669 C CA . GLY A 1 211 ? -3.304 -4.113 8.392 1.00 95.94 211 GLY A CA 1
ATOM 1670 C C . GLY A 1 211 ? -3.624 -5.403 7.619 1.00 95.94 211 GLY A C 1
ATOM 1671 O O . GLY A 1 211 ? -2.988 -6.433 7.846 1.00 95.94 211 GLY A O 1
ATOM 1672 N N . GLY A 1 212 ? -4.632 -5.397 6.740 1.00 96.31 212 GLY A N 1
ATOM 1673 C CA . GLY A 1 212 ? -5.160 -6.606 6.094 1.00 96.31 212 GLY A CA 1
ATOM 1674 C C . GLY A 1 212 ? -6.143 -7.405 6.953 1.00 96.31 212 GLY A C 1
ATOM 1675 O O . GLY A 1 212 ? -6.509 -8.522 6.589 1.00 96.31 212 GLY A O 1
ATOM 1676 N N . PHE A 1 213 ? -6.564 -6.867 8.097 1.00 97.88 213 PHE A N 1
ATOM 1677 C CA . PHE A 1 213 ? -7.492 -7.520 9.008 1.00 97.88 213 PHE A CA 1
ATOM 1678 C C . PHE A 1 213 ? -8.715 -6.655 9.304 1.00 97.88 213 PHE A C 1
ATOM 1680 O O . PHE A 1 213 ? -8.659 -5.425 9.344 1.00 97.88 213 PHE A O 1
ATOM 1687 N N . LEU A 1 214 ? -9.812 -7.356 9.543 1.00 98.06 214 LEU A N 1
ATOM 1688 C CA . LEU A 1 214 ? -11.027 -6.871 10.161 1.00 98.06 214 LEU A CA 1
ATOM 1689 C C . LEU A 1 214 ? -10.981 -7.259 11.643 1.00 98.06 214 LEU A C 1
ATOM 1691 O O . LEU A 1 214 ? -10.735 -8.423 11.970 1.00 98.06 214 LEU A O 1
ATOM 1695 N N . TYR A 1 215 ? -11.212 -6.293 12.529 1.00 98.50 215 TYR A N 1
ATOM 1696 C CA . TYR A 1 215 ? -11.344 -6.520 13.967 1.00 98.50 215 TYR A CA 1
ATOM 1697 C C . TYR A 1 215 ? -12.792 -6.299 14.391 1.00 98.50 215 TYR A C 1
ATOM 1699 O O . TYR A 1 215 ? -13.363 -5.245 14.107 1.00 98.50 215 TYR A O 1
ATOM 1707 N N . GLN A 1 216 ? -13.370 -7.267 15.094 1.00 98.06 216 GLN A N 1
ATOM 1708 C CA . GLN A 1 216 ? -14.750 -7.222 15.573 1.00 98.06 216 GLN A CA 1
ATOM 1709 C C . GLN A 1 216 ? -14.865 -7.774 16.994 1.00 98.06 216 GLN A C 1
ATOM 1711 O O . GLN A 1 216 ? -13.907 -8.318 17.536 1.00 98.06 216 GLN A O 1
ATOM 1716 N N . LEU A 1 217 ? -16.045 -7.632 17.600 1.00 97.88 217 LEU A N 1
ATOM 1717 C CA . LEU A 1 217 ? -16.356 -8.299 18.864 1.00 97.88 217 LEU A CA 1
ATOM 1718 C C . LEU A 1 217 ? -16.972 -9.671 18.589 1.00 97.88 217 LEU A C 1
ATOM 1720 O O . LEU A 1 217 ? -17.965 -9.759 17.864 1.00 97.88 217 LEU A O 1
ATOM 1724 N N . ASP A 1 218 ? -16.436 -10.708 19.223 1.00 95.75 218 ASP A N 1
ATOM 1725 C CA . ASP A 1 218 ? -17.027 -12.041 19.224 1.00 95.75 218 ASP A CA 1
ATOM 1726 C C . ASP A 1 218 ? -18.294 -12.105 20.109 1.00 95.75 218 ASP A C 1
ATOM 1728 O O . ASP A 1 218 ? -18.738 -11.123 20.718 1.00 95.75 218 ASP A O 1
ATOM 1732 N N . LYS A 1 219 ? -18.890 -13.299 20.222 1.00 93.25 219 LYS A N 1
ATOM 1733 C CA . LYS A 1 219 ? -20.086 -13.526 21.057 1.00 93.25 219 LYS A CA 1
ATOM 1734 C C . LYS A 1 219 ? -19.847 -13.306 22.557 1.00 93.25 219 LYS A C 1
ATOM 1736 O O . LYS A 1 219 ? -20.810 -13.098 23.290 1.00 93.25 219 LYS A O 1
ATOM 1741 N N . LYS A 1 220 ? -18.597 -13.379 23.018 1.00 94.44 220 LYS A N 1
ATOM 1742 C CA . LYS A 1 220 ? -18.190 -13.132 24.409 1.00 94.44 220 LYS A CA 1
ATOM 1743 C C . LYS A 1 220 ? -17.842 -11.658 24.645 1.00 94.44 220 LYS A C 1
ATOM 1745 O O . LYS A 1 220 ? -17.638 -11.257 25.786 1.00 94.44 220 LYS A O 1
ATOM 1750 N N . GLY A 1 221 ? -17.829 -10.846 23.587 1.00 93.69 221 GLY A N 1
ATOM 1751 C CA . GLY A 1 221 ? -17.445 -9.444 23.632 1.00 93.69 221 GLY A CA 1
ATOM 1752 C C . GLY A 1 221 ? -15.934 -9.229 23.641 1.00 93.69 221 GLY A C 1
ATOM 1753 O O . GLY A 1 221 ? -15.510 -8.140 24.022 1.00 93.69 221 GLY A O 1
ATOM 1754 N N . GLU A 1 222 ? -15.143 -10.229 23.251 1.00 96.81 222 GLU A N 1
ATOM 1755 C CA . GLU A 1 222 ? -13.693 -10.145 23.065 1.00 96.81 222 GLU A CA 1
ATOM 1756 C C . GLU A 1 222 ? -13.332 -9.818 21.615 1.00 96.81 222 GLU A C 1
ATOM 1758 O O . GLU A 1 222 ? -14.160 -9.955 20.717 1.00 96.81 222 GLU A O 1
ATOM 1763 N N . ILE A 1 223 ? -12.102 -9.352 21.382 1.00 97.69 223 ILE A N 1
ATOM 1764 C CA . ILE A 1 223 ? -11.650 -9.031 20.027 1.00 97.69 223 ILE A CA 1
ATOM 1765 C C . ILE A 1 223 ? -11.397 -10.306 19.229 1.00 97.69 223 ILE A C 1
ATOM 1767 O O . ILE A 1 223 ? -10.590 -11.152 19.609 1.00 97.69 223 ILE A O 1
ATOM 1771 N N . GLU A 1 224 ? -12.030 -10.377 18.067 1.00 97.31 224 GLU A N 1
ATOM 1772 C CA . GLU A 1 224 ? -11.736 -11.329 17.010 1.00 97.31 224 GLU A CA 1
ATOM 1773 C C . GLU A 1 224 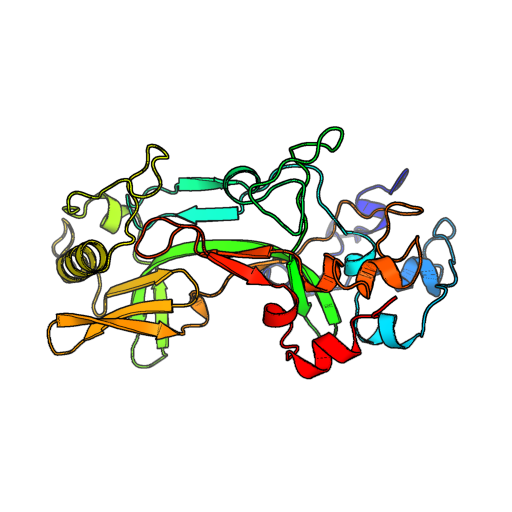? -11.067 -10.596 15.842 1.00 97.31 224 GLU A C 1
ATOM 1775 O O . GLU A 1 224 ? -11.535 -9.541 15.405 1.00 97.31 224 GLU A O 1
ATOM 1780 N N . LYS A 1 225 ? -9.962 -11.157 15.341 1.00 97.12 225 LYS A N 1
ATOM 1781 C CA . LYS A 1 225 ? -9.165 -10.611 14.236 1.00 97.12 225 LYS A CA 1
ATOM 1782 C C . LYS A 1 225 ? -9.196 -11.577 13.055 1.00 97.12 225 LYS A C 1
ATOM 1784 O O . LYS A 1 225 ? -8.701 -12.697 13.161 1.00 97.12 225 LYS A O 1
ATOM 1789 N N . ILE A 1 226 ? -9.736 -11.132 11.923 1.00 97.19 226 ILE A N 1
ATOM 1790 C CA . ILE A 1 226 ? -9.998 -11.968 10.741 1.00 97.19 226 ILE A CA 1
ATOM 1791 C C . ILE A 1 226 ? -9.344 -11.331 9.514 1.00 97.19 226 ILE A C 1
ATOM 1793 O O . ILE A 1 226 ? -9.405 -10.117 9.340 1.00 97.19 226 ILE A O 1
ATOM 1797 N N . ARG A 1 227 ? -8.695 -12.123 8.651 1.00 97.00 227 ARG A N 1
ATOM 1798 C CA . ARG A 1 227 ? -8.157 -11.609 7.378 1.00 97.00 227 ARG A CA 1
ATOM 1799 C C . ARG A 1 227 ? -9.306 -11.094 6.511 1.00 97.00 227 ARG A C 1
ATOM 1801 O O . ARG A 1 227 ? -10.304 -11.791 6.361 1.00 97.00 227 ARG A O 1
ATOM 1808 N N . HIS A 1 228 ? -9.151 -9.915 5.915 1.00 97.31 228 HIS A N 1
ATOM 1809 C CA . HIS A 1 228 ? -10.199 -9.338 5.079 1.00 97.31 228 HIS A CA 1
ATOM 1810 C C . HIS A 1 228 ? -9.621 -8.532 3.913 1.00 97.31 228 HIS A C 1
ATOM 1812 O O . HIS A 1 228 ? -8.835 -7.612 4.125 1.00 97.31 228 HIS A O 1
ATOM 1818 N N . GLU A 1 229 ? -10.056 -8.823 2.685 1.00 94.56 229 GLU A N 1
ATOM 1819 C CA . GLU A 1 229 ? -9.495 -8.219 1.463 1.00 94.56 229 GLU A CA 1
ATOM 1820 C C . GLU A 1 229 ? -9.670 -6.691 1.421 1.00 94.56 229 GLU A C 1
ATOM 1822 O O . GLU A 1 229 ? -8.756 -5.969 1.042 1.00 94.56 229 GLU A O 1
ATOM 1827 N N . GLN A 1 230 ? -10.805 -6.156 1.892 1.00 95.75 230 GLN A N 1
ATOM 1828 C CA . GLN A 1 230 ? -11.014 -4.698 1.991 1.00 95.75 230 GLN A CA 1
ATOM 1829 C C . GLN A 1 230 ? -10.100 -3.974 3.002 1.00 95.75 230 GLN A C 1
ATOM 1831 O O . GLN A 1 230 ? -10.108 -2.742 3.039 1.00 95.75 230 GLN A O 1
ATOM 1836 N N . ALA A 1 231 ? -9.362 -4.705 3.845 1.00 96.81 231 ALA A N 1
ATOM 1837 C CA . ALA A 1 231 ? -8.342 -4.140 4.730 1.00 96.81 231 ALA A CA 1
ATOM 1838 C C . ALA A 1 231 ? -6.928 -4.253 4.131 1.00 96.81 231 ALA A C 1
ATOM 1840 O O . ALA A 1 231 ? -5.965 -3.804 4.757 1.00 96.81 231 ALA A O 1
ATOM 1841 N N . ASP A 1 232 ? -6.777 -4.874 2.955 1.00 94.56 232 ASP A N 1
ATOM 1842 C CA . ASP A 1 232 ? -5.483 -5.039 2.305 1.00 94.56 232 ASP A CA 1
ATOM 1843 C C . ASP A 1 232 ? -4.929 -3.714 1.781 1.00 94.56 232 ASP A C 1
ATOM 1845 O O . ASP A 1 232 ? -5.646 -2.789 1.401 1.00 94.56 232 ASP A O 1
ATOM 1849 N N . VAL A 1 233 ? -3.600 -3.659 1.690 1.00 94.94 233 VAL A N 1
ATOM 1850 C CA . VAL A 1 233 ? -2.882 -2.543 1.073 1.00 94.94 233 VAL A CA 1
ATOM 1851 C C . VAL A 1 233 ? -3.289 -2.394 -0.393 1.00 94.94 233 VAL A C 1
ATOM 1853 O O . VAL A 1 233 ? -3.021 -3.282 -1.218 1.00 94.94 233 VAL A O 1
ATOM 1856 N N . LEU A 1 234 ? -3.843 -1.230 -0.729 1.00 94.31 234 LEU A N 1
ATOM 1857 C CA . LEU A 1 234 ? -4.342 -0.910 -2.059 1.00 94.31 234 LEU A CA 1
ATOM 1858 C C . LEU A 1 234 ? -3.183 -0.542 -3.008 1.00 94.31 234 LEU A C 1
ATOM 1860 O O . LEU A 1 234 ? -2.346 0.297 -2.671 1.00 94.31 234 LEU A O 1
ATOM 1864 N N . PRO A 1 235 ? -3.099 -1.149 -4.205 1.00 94.50 235 PRO A N 1
ATOM 1865 C CA . PRO A 1 235 ? -2.000 -0.905 -5.140 1.00 94.50 235 PRO A CA 1
ATOM 1866 C C . PRO A 1 235 ? -2.228 0.271 -6.095 1.00 94.50 235 PRO A C 1
ATOM 1868 O O . PRO A 1 235 ? -2.597 0.054 -7.246 1.00 94.50 235 PRO A O 1
ATOM 1871 N N . PHE A 1 236 ? -1.976 1.510 -5.682 1.00 93.44 236 PHE A N 1
ATOM 1872 C CA . PHE A 1 236 ? -2.204 2.676 -6.540 1.00 93.44 236 PHE A CA 1
ATOM 1873 C C . PHE A 1 236 ? -1.239 2.715 -7.738 1.00 93.44 236 PHE A C 1
ATOM 1875 O O . PHE A 1 236 ? -0.021 2.609 -7.586 1.00 93.44 236 PHE A O 1
ATOM 1882 N N . SER A 1 237 ? -1.777 2.846 -8.953 1.00 92.31 237 SER A N 1
ATOM 1883 C CA . SER A 1 237 ? -0.979 2.765 -10.186 1.00 92.31 237 SER A CA 1
ATOM 1884 C C . SER A 1 237 ? 0.079 3.863 -10.292 1.00 92.31 237 SER A C 1
ATOM 1886 O O . SER A 1 237 ? -0.200 5.039 -10.073 1.00 92.31 237 SER A O 1
ATOM 1888 N N . LEU A 1 238 ? 1.285 3.475 -10.714 1.00 92.75 238 LEU A N 1
ATOM 1889 C CA . LEU A 1 238 ? 2.355 4.396 -11.089 1.00 92.75 238 LEU A CA 1
ATOM 1890 C C . LEU A 1 238 ? 2.596 4.311 -12.593 1.00 92.75 238 LEU A C 1
ATOM 1892 O O . LEU A 1 238 ? 2.758 3.229 -13.156 1.00 92.75 238 LEU A O 1
ATOM 1896 N N . SER A 1 239 ? 2.590 5.461 -13.262 1.00 87.06 239 SER A N 1
ATOM 1897 C CA . SER A 1 239 ? 2.680 5.521 -14.732 1.00 87.06 239 SER A CA 1
ATOM 1898 C C . SER A 1 239 ? 3.559 6.658 -15.253 1.00 87.06 239 SER A C 1
ATOM 1900 O O . SER A 1 239 ? 3.818 6.735 -16.450 1.00 87.06 239 SER A O 1
ATOM 1902 N N . HIS A 1 240 ? 4.059 7.509 -14.357 1.00 87.56 240 HIS A N 1
ATOM 1903 C CA . HIS A 1 240 ? 4.951 8.622 -14.665 1.00 87.56 240 HIS A CA 1
ATOM 1904 C C . HIS A 1 240 ? 6.315 8.424 -13.994 1.00 87.56 240 HIS A C 1
ATOM 1906 O O . HIS A 1 240 ? 6.520 7.471 -13.243 1.00 87.56 240 HIS A O 1
ATOM 1912 N N . ASN A 1 241 ? 7.245 9.339 -14.277 1.00 86.88 241 ASN A N 1
ATOM 1913 C CA . ASN A 1 241 ? 8.630 9.272 -13.805 1.00 86.88 241 ASN A CA 1
ATOM 1914 C C . ASN A 1 241 ? 9.421 8.082 -14.390 1.00 86.88 241 ASN A C 1
ATOM 1916 O O . ASN A 1 241 ? 10.254 7.470 -13.733 1.00 86.88 241 ASN A O 1
ATOM 1920 N N . VAL A 1 242 ? 9.143 7.762 -15.659 1.00 90.81 242 VAL A N 1
ATOM 1921 C CA . VAL A 1 242 ? 9.830 6.706 -16.416 1.00 90.81 242 VAL A CA 1
ATOM 1922 C C . VAL A 1 242 ? 11.291 7.104 -16.675 1.00 90.81 242 VAL A C 1
ATOM 1924 O O . VAL A 1 242 ? 11.556 8.107 -17.362 1.00 90.81 242 VAL A O 1
ATOM 1927 N N . VAL A 1 243 ? 12.220 6.303 -16.148 1.00 92.31 243 VAL A N 1
ATOM 1928 C CA . VAL A 1 243 ? 13.678 6.467 -16.271 1.00 92.31 243 VAL A CA 1
ATOM 1929 C C . VAL A 1 243 ? 14.259 5.642 -17.426 1.00 92.31 243 VAL A C 1
ATOM 1931 O O . VAL A 1 243 ? 13.606 4.765 -18.001 1.00 92.31 243 VAL A O 1
ATOM 1934 N N . SER A 1 244 ? 15.505 5.934 -17.795 1.00 90.56 244 SER A N 1
ATOM 1935 C CA . SER A 1 244 ? 16.233 5.276 -18.887 1.00 90.56 244 SER A CA 1
ATOM 1936 C C . SER A 1 244 ? 17.719 5.138 -18.555 1.00 90.56 244 SER A C 1
ATOM 1938 O O . SER A 1 244 ? 18.214 5.818 -17.663 1.00 90.56 244 SER A O 1
ATOM 1940 N N . GLY A 1 245 ? 18.454 4.316 -19.305 1.00 90.94 245 GLY A N 1
ATOM 1941 C CA . GLY A 1 245 ? 19.902 4.185 -19.127 1.00 90.94 245 GLY A CA 1
ATOM 1942 C C . GLY A 1 245 ? 20.268 3.494 -17.813 1.00 90.94 245 GLY A C 1
ATOM 1943 O O . GLY A 1 245 ? 19.644 2.502 -17.448 1.00 90.94 245 GLY A O 1
ATOM 1944 N N . SER A 1 246 ? 21.280 4.011 -17.112 1.00 92.00 246 SER A N 1
ATOM 1945 C CA . SER A 1 246 ? 21.844 3.410 -15.891 1.00 92.00 246 SER A CA 1
ATOM 1946 C C . SER A 1 246 ? 20.905 3.412 -14.680 1.00 92.00 246 SER A C 1
ATOM 1948 O O . SER A 1 246 ? 21.167 2.697 -13.715 1.00 92.00 246 SER A O 1
ATOM 1950 N N . GLU A 1 247 ? 19.823 4.191 -14.720 1.00 92.38 247 GLU A N 1
ATOM 1951 C CA . GLU A 1 247 ? 18.828 4.261 -13.645 1.00 92.38 247 GLU A CA 1
ATOM 1952 C C . GLU A 1 247 ? 17.785 3.137 -13.718 1.00 92.38 247 GLU A C 1
ATOM 1954 O O . GLU A 1 247 ? 17.080 2.899 -12.742 1.00 92.38 247 GLU A O 1
ATOM 1959 N N . VAL A 1 248 ? 17.674 2.441 -14.855 1.00 93.88 248 VAL A N 1
ATOM 1960 C CA . VAL A 1 248 ? 16.711 1.346 -15.060 1.00 93.88 248 VAL A CA 1
ATOM 1961 C C . VAL A 1 248 ? 17.133 0.117 -14.259 1.00 93.88 248 VAL A C 1
ATOM 1963 O O . VAL A 1 248 ? 18.305 -0.265 -14.250 1.00 93.88 248 VAL A O 1
ATOM 1966 N N . LEU A 1 249 ? 16.171 -0.564 -13.637 1.00 93.94 249 LEU A N 1
ATOM 1967 C CA . LEU A 1 249 ? 16.447 -1.833 -12.969 1.00 93.94 249 LEU A CA 1
ATOM 1968 C C . LEU A 1 249 ? 16.871 -2.898 -13.994 1.00 93.94 249 LEU A C 1
ATOM 1970 O O . LEU A 1 249 ? 16.130 -3.189 -14.934 1.00 93.94 249 LEU A O 1
ATOM 1974 N N . GLY A 1 250 ? 18.048 -3.494 -13.796 1.00 92.38 250 GLY A N 1
ATOM 1975 C CA . GLY A 1 250 ? 18.645 -4.457 -14.723 1.00 92.38 250 GLY A CA 1
ATOM 1976 C C . GLY A 1 250 ? 19.689 -3.843 -15.657 1.00 92.38 250 GLY A C 1
ATOM 1977 O O . GLY A 1 250 ? 20.353 -4.587 -16.378 1.00 92.38 250 GLY A O 1
ATOM 1978 N N . ALA A 1 251 ? 19.894 -2.519 -15.629 1.00 92.75 251 ALA A N 1
ATOM 1979 C CA . ALA A 1 251 ? 20.932 -1.855 -16.419 1.00 92.75 251 ALA A CA 1
ATOM 1980 C C . ALA A 1 251 ? 22.351 -2.327 -16.054 1.00 92.75 251 ALA A C 1
ATOM 1982 O O . ALA A 1 251 ? 23.236 -2.310 -16.908 1.00 92.75 251 ALA A O 1
ATOM 1983 N N . ARG A 1 252 ? 22.569 -2.797 -14.815 1.00 91.75 252 ARG A N 1
ATOM 1984 C CA . ARG A 1 252 ? 23.845 -3.387 -14.365 1.00 91.75 252 ARG A CA 1
ATOM 1985 C C . ARG A 1 252 ? 23.872 -4.917 -14.484 1.00 91.75 252 ARG A C 1
ATOM 1987 O O . ARG A 1 252 ? 24.764 -5.572 -13.949 1.00 91.75 252 ARG A O 1
ATOM 1994 N N . GLY A 1 253 ? 22.900 -5.495 -15.189 1.00 92.19 253 GLY A N 1
ATOM 1995 C CA . GLY A 1 253 ? 22.763 -6.932 -15.402 1.00 92.19 253 GLY A CA 1
ATOM 1996 C C . GLY A 1 253 ? 21.901 -7.632 -14.351 1.00 92.19 253 GLY A C 1
ATOM 1997 O O . GLY A 1 253 ? 21.249 -7.010 -13.512 1.00 92.19 253 GLY A O 1
ATOM 1998 N N . CYS A 1 254 ? 21.898 -8.968 -14.398 1.00 93.44 254 CYS A N 1
ATOM 1999 C CA . CYS A 1 254 ? 20.958 -9.810 -13.646 1.00 93.44 254 CYS A CA 1
ATOM 2000 C C . CYS A 1 254 ? 20.969 -9.564 -12.126 1.00 93.44 254 CYS A C 1
ATOM 2002 O O . CYS A 1 254 ? 19.946 -9.734 -11.465 1.00 93.44 254 CYS A O 1
ATOM 2004 N N . LYS A 1 255 ? 22.105 -9.133 -11.565 1.00 92.62 255 LYS A N 1
ATOM 2005 C CA . LYS A 1 255 ? 22.291 -8.942 -10.118 1.00 92.62 255 LYS A CA 1
ATOM 2006 C C . LYS A 1 255 ? 21.457 -7.806 -9.521 1.00 92.62 255 LYS A C 1
ATOM 2008 O O . LYS A 1 255 ? 21.201 -7.836 -8.316 1.00 92.62 255 LYS A O 1
ATOM 2013 N N . ASP A 1 256 ? 20.977 -6.869 -10.339 1.00 92.75 256 ASP A N 1
ATOM 2014 C CA . ASP A 1 256 ? 20.041 -5.835 -9.882 1.00 92.75 256 ASP A CA 1
ATOM 2015 C C . ASP A 1 256 ? 18.755 -6.452 -9.305 1.00 92.75 256 ASP A C 1
ATOM 2017 O O . ASP A 1 256 ? 18.232 -5.958 -8.306 1.00 92.75 256 ASP A O 1
ATOM 2021 N N . CYS A 1 257 ? 18.282 -7.567 -9.881 1.00 94.19 257 CYS A N 1
ATOM 2022 C CA . CYS A 1 257 ? 17.066 -8.272 -9.454 1.00 94.19 257 CYS A CA 1
ATOM 2023 C C . CYS A 1 257 ? 17.349 -9.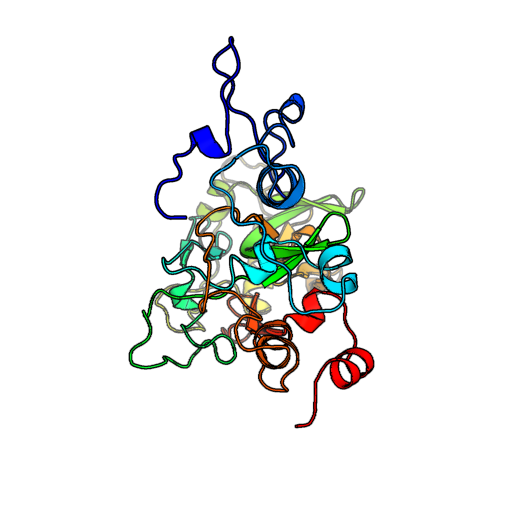581 -8.707 1.00 94.19 257 CYS A C 1
ATOM 2025 O O . CYS A 1 257 ? 16.595 -9.962 -7.822 1.00 94.19 257 CYS A O 1
ATOM 2027 N N . HIS A 1 258 ? 18.423 -10.280 -9.068 1.00 95.19 258 HIS A N 1
ATOM 2028 C CA . HIS A 1 258 ? 18.672 -11.647 -8.612 1.00 95.19 258 HIS A CA 1
ATOM 2029 C C . HIS A 1 258 ? 19.723 -11.750 -7.503 1.00 95.19 258 HIS A C 1
ATOM 2031 O O . HIS A 1 258 ? 20.066 -12.850 -7.102 1.00 95.19 258 HIS A O 1
ATOM 2037 N N . SER A 1 259 ? 20.271 -10.653 -6.979 1.00 94.12 259 SER A N 1
ATOM 2038 C CA . SER A 1 259 ? 21.177 -10.750 -5.824 1.00 94.12 259 SER A CA 1
ATOM 2039 C C . SER A 1 259 ? 20.418 -10.996 -4.515 1.00 94.12 259 SER A C 1
ATOM 2041 O O . SER A 1 259 ? 19.299 -10.520 -4.339 1.00 94.12 259 SER A O 1
ATOM 2043 N N . LYS A 1 260 ? 21.065 -11.631 -3.528 1.00 91.62 260 LYS A N 1
ATOM 2044 C CA . LYS A 1 260 ? 20.537 -11.801 -2.153 1.00 91.62 260 LYS A CA 1
ATOM 2045 C C . LYS A 1 260 ? 20.282 -10.507 -1.372 1.00 91.62 260 LYS A C 1
ATOM 2047 O O . LYS A 1 260 ? 19.852 -10.552 -0.227 1.00 91.62 260 LYS A O 1
ATOM 2052 N N . LYS A 1 261 ? 20.594 -9.359 -1.964 1.00 90.50 261 LYS A N 1
ATOM 2053 C CA . LYS A 1 261 ? 20.278 -8.027 -1.441 1.00 90.50 261 LYS A CA 1
ATOM 2054 C C . LYS A 1 261 ? 19.472 -7.227 -2.464 1.00 90.50 261 LYS A C 1
ATOM 2056 O O . LYS A 1 261 ? 19.476 -6.002 -2.434 1.00 90.50 261 LYS A O 1
ATOM 2061 N N . SER A 1 262 ? 18.826 -7.902 -3.414 1.00 91.00 262 SER A N 1
ATOM 2062 C CA . SER A 1 262 ? 18.076 -7.211 -4.444 1.00 91.00 262 SER A CA 1
ATOM 2063 C C . SER A 1 262 ? 16.811 -6.606 -3.845 1.00 91.00 262 SER A C 1
ATOM 2065 O O . SER A 1 262 ? 15.961 -7.337 -3.320 1.00 91.00 262 SER A O 1
ATOM 2067 N N . PRO A 1 263 ? 16.603 -5.293 -4.016 1.00 92.69 263 PRO A N 1
ATOM 2068 C CA . PRO A 1 263 ? 15.354 -4.674 -3.629 1.00 92.69 263 PRO A CA 1
ATOM 2069 C C . PRO A 1 263 ? 14.184 -5.155 -4.486 1.00 92.69 263 PRO A C 1
ATOM 2071 O O . PRO A 1 263 ? 13.047 -4.931 -4.102 1.00 92.69 263 PRO A O 1
ATOM 2074 N N . PHE A 1 264 ? 14.384 -5.812 -5.635 1.00 95.06 264 PHE A N 1
ATOM 2075 C CA . PHE A 1 264 ? 13.260 -6.334 -6.418 1.00 95.06 264 PHE A CA 1
ATOM 2076 C C . PHE A 1 264 ? 12.415 -7.331 -5.613 1.00 95.06 264 PHE A C 1
ATOM 2078 O O . PHE A 1 264 ? 11.193 -7.224 -5.610 1.00 95.06 264 PHE A O 1
ATOM 2085 N N . PHE A 1 265 ? 13.052 -8.248 -4.882 1.00 95.44 265 PHE A N 1
ATOM 2086 C CA . PHE A 1 265 ? 12.353 -9.233 -4.051 1.00 95.44 265 PHE A CA 1
ATOM 2087 C C . PHE A 1 265 ? 12.293 -8.835 -2.576 1.00 95.44 265 PHE A C 1
ATOM 2089 O O . PHE A 1 265 ? 11.279 -9.073 -1.928 1.00 95.44 265 PHE A O 1
ATOM 2096 N N . LEU A 1 266 ? 13.356 -8.223 -2.049 1.00 95.81 266 LEU A N 1
ATOM 2097 C CA . LEU A 1 266 ? 13.558 -8.072 -0.603 1.00 95.81 266 LEU A CA 1
ATOM 2098 C C . LEU A 1 266 ? 13.221 -6.675 -0.070 1.00 95.81 266 LEU A C 1
ATOM 2100 O O . LEU A 1 266 ? 13.396 -6.427 1.122 1.00 95.81 266 LEU A O 1
ATOM 2104 N N . ARG A 1 267 ? 12.751 -5.747 -0.922 1.00 95.25 267 ARG A N 1
ATOM 2105 C CA . ARG A 1 267 ? 12.341 -4.421 -0.436 1.00 95.25 267 ARG A CA 1
ATOM 2106 C C . ARG A 1 267 ? 11.217 -4.543 0.588 1.00 95.25 267 ARG A C 1
ATOM 2108 O O . ARG A 1 267 ? 10.327 -5.385 0.430 1.00 95.25 267 ARG A O 1
ATOM 2115 N N . LYS A 1 268 ? 11.251 -3.678 1.597 1.00 97.00 268 LYS A N 1
ATOM 2116 C CA . LYS A 1 268 ? 10.258 -3.634 2.670 1.00 97.00 268 LYS A CA 1
ATOM 2117 C C . LYS A 1 268 ? 9.044 -2.829 2.231 1.00 97.00 268 LYS A C 1
ATOM 2119 O O . LYS A 1 268 ? 9.160 -1.673 1.837 1.00 97.00 268 LYS A O 1
ATOM 2124 N N . ILE A 1 269 ? 7.879 -3.461 2.296 1.00 96.38 269 ILE A N 1
ATOM 2125 C CA . ILE A 1 269 ? 6.589 -2.863 1.966 1.00 96.38 269 ILE A CA 1
ATOM 2126 C C . ILE A 1 269 ? 5.796 -2.722 3.256 1.00 96.38 269 ILE A C 1
ATOM 2128 O O . ILE A 1 269 ? 5.554 -3.722 3.931 1.00 96.38 269 ILE A O 1
ATOM 2132 N N . LEU A 1 270 ? 5.394 -1.494 3.588 1.00 97.75 270 LEU A N 1
ATOM 2133 C CA . LEU A 1 270 ? 4.539 -1.232 4.742 1.00 97.75 270 LEU A CA 1
ATOM 2134 C C . LEU A 1 270 ? 3.181 -1.914 4.534 1.00 97.75 270 LEU A C 1
ATOM 2136 O O . LEU A 1 270 ? 2.539 -1.712 3.500 1.00 97.75 270 LEU A O 1
ATOM 2140 N N . ILE A 1 271 ? 2.754 -2.711 5.513 1.00 96.69 271 ILE A N 1
ATOM 2141 C CA . ILE A 1 271 ? 1.431 -3.351 5.521 1.00 96.69 271 ILE A CA 1
ATOM 2142 C C . ILE A 1 271 ? 0.546 -2.886 6.669 1.00 96.69 271 ILE A C 1
ATOM 2144 O O . ILE A 1 271 ? -0.669 -3.001 6.560 1.00 96.69 271 ILE A O 1
ATOM 2148 N N . ASP A 1 272 ? 1.135 -2.329 7.724 1.00 97.06 272 ASP A N 1
ATOM 2149 C CA . ASP A 1 272 ? 0.423 -1.739 8.851 1.00 97.06 272 ASP A CA 1
ATOM 2150 C C . ASP A 1 272 ? 1.292 -0.611 9.440 1.00 97.06 272 ASP A C 1
ATOM 2152 O O . ASP A 1 272 ? 2.451 -0.881 9.766 1.00 97.06 272 ASP A O 1
ATOM 2156 N N . PRO A 1 273 ? 0.815 0.644 9.543 1.00 96.56 273 PRO A N 1
ATOM 2157 C CA . PRO A 1 273 ? 1.607 1.740 10.109 1.00 96.56 273 PRO A CA 1
ATOM 2158 C C . PRO A 1 273 ? 1.963 1.543 11.587 1.00 96.56 273 PRO A C 1
ATOM 2160 O O . PRO A 1 273 ? 2.978 2.077 12.030 1.00 96.56 273 PRO A O 1
ATOM 2163 N N . TYR A 1 274 ? 1.178 0.765 12.333 1.00 95.69 274 TYR A N 1
ATOM 2164 C CA . TYR A 1 274 ? 1.416 0.501 13.751 1.00 95.69 274 TYR A CA 1
ATOM 2165 C C . TYR A 1 274 ? 0.734 -0.801 14.177 1.00 95.69 274 TYR A C 1
ATOM 2167 O O . TYR A 1 274 ? -0.462 -0.959 14.003 1.00 95.69 274 TYR A O 1
ATOM 2175 N N . ASP A 1 275 ? 1.455 -1.759 14.745 1.00 95.94 275 ASP A N 1
ATOM 2176 C CA . ASP A 1 275 ? 0.875 -2.941 15.382 1.00 95.94 275 ASP A CA 1
ATOM 2177 C C . ASP A 1 275 ? 0.259 -2.596 16.753 1.00 95.94 275 ASP A C 1
ATOM 2179 O O . ASP A 1 275 ? 0.205 -1.440 17.172 1.00 95.94 275 ASP A O 1
ATOM 2183 N N . GLU A 1 276 ? -0.180 -3.612 17.494 1.00 94.75 276 GLU A N 1
ATOM 2184 C CA . GLU A 1 276 ? -0.726 -3.471 18.856 1.00 94.75 276 GLU A CA 1
ATOM 2185 C C . GLU A 1 276 ? 0.271 -2.865 19.869 1.00 94.75 276 GLU A C 1
ATOM 2187 O O . GLU A 1 276 ? -0.095 -2.617 21.012 1.00 94.75 276 GLU A O 1
ATOM 2192 N N . LYS A 1 277 ? 1.535 -2.648 19.477 1.00 94.56 277 LYS A N 1
ATOM 2193 C CA . LYS A 1 277 ? 2.594 -2.007 20.271 1.00 94.56 277 LYS A CA 1
ATOM 2194 C C . LYS A 1 277 ? 3.077 -0.686 19.656 1.00 94.56 277 LYS A C 1
ATOM 2196 O O . LYS A 1 277 ? 4.158 -0.225 20.024 1.00 94.56 277 LYS A O 1
ATOM 2201 N N . GLY A 1 278 ? 2.353 -0.136 18.679 1.00 94.69 278 GLY A N 1
ATOM 2202 C CA . GLY A 1 278 ? 2.698 1.123 18.013 1.00 94.69 278 GLY A CA 1
ATOM 2203 C C . GLY A 1 278 ? 3.818 0.990 16.976 1.00 94.69 278 GLY A C 1
ATOM 2204 O O . GLY A 1 278 ? 4.420 1.986 16.580 1.00 94.69 278 GLY A O 1
ATOM 2205 N N . LYS A 1 279 ? 4.183 -0.230 16.547 1.00 96.19 279 LYS A N 1
ATOM 2206 C CA . LYS A 1 279 ? 5.334 -0.447 15.652 1.00 96.19 279 LYS A CA 1
ATOM 2207 C C . LYS A 1 279 ? 4.904 -0.706 14.210 1.00 96.19 279 LYS A C 1
ATOM 2209 O O . LYS A 1 279 ? 4.072 -1.579 13.987 1.00 96.19 279 LYS A O 1
ATOM 2214 N N . PRO A 1 280 ? 5.513 -0.052 13.209 1.00 97.06 280 PRO A N 1
ATOM 2215 C CA . PRO A 1 280 ? 5.177 -0.315 11.817 1.00 97.06 280 PRO A CA 1
ATOM 2216 C C . PRO A 1 280 ? 5.560 -1.739 11.409 1.00 97.06 280 PRO A C 1
ATOM 2218 O O . PRO A 1 280 ? 6.638 -2.238 11.754 1.00 97.06 280 PRO A O 1
ATOM 2221 N N . VAL A 1 281 ? 4.686 -2.373 10.631 1.00 97.50 281 VAL A N 1
ATOM 2222 C CA . VAL A 1 281 ? 4.839 -3.743 10.142 1.00 97.50 281 VAL A CA 1
ATOM 2223 C C . VAL A 1 281 ? 5.115 -3.724 8.648 1.00 97.50 281 VAL A C 1
ATOM 2225 O O . VAL A 1 281 ? 4.391 -3.106 7.862 1.00 97.50 281 VAL A O 1
ATOM 2228 N N . TYR A 1 282 ? 6.147 -4.463 8.253 1.00 97.69 282 TYR A N 1
ATOM 2229 C CA . TYR A 1 282 ? 6.571 -4.594 6.867 1.00 97.69 282 TYR A CA 1
ATOM 2230 C C . TYR A 1 282 ? 6.614 -6.060 6.460 1.00 97.69 282 TYR A C 1
ATOM 2232 O O . TYR A 1 282 ? 6.961 -6.924 7.263 1.00 97.69 282 TYR A O 1
ATOM 2240 N N . VAL A 1 283 ? 6.350 -6.310 5.184 1.00 96.44 283 VAL A N 1
ATOM 2241 C CA . VAL A 1 283 ? 6.643 -7.586 4.514 1.00 96.44 283 VAL A CA 1
ATOM 2242 C C . VAL A 1 283 ? 7.652 -7.355 3.406 1.00 96.44 283 VAL A C 1
ATOM 2244 O O . VAL A 1 283 ? 7.878 -6.219 2.975 1.00 96.44 283 VAL A O 1
ATOM 2247 N N . GLU A 1 284 ? 8.266 -8.426 2.927 1.00 96.88 284 GLU A N 1
ATOM 2248 C CA . GLU A 1 284 ? 9.103 -8.352 1.740 1.00 96.88 284 GLU A CA 1
ATOM 2249 C C . GLU A 1 284 ? 8.266 -8.496 0.468 1.00 96.88 284 GLU A C 1
ATOM 2251 O O . GLU A 1 284 ? 7.215 -9.138 0.416 1.00 96.88 284 GLU A O 1
ATOM 2256 N N . ASN A 1 285 ? 8.733 -7.862 -0.598 1.00 95.62 285 ASN A N 1
ATOM 2257 C CA . ASN A 1 285 ? 7.988 -7.778 -1.846 1.00 95.62 285 ASN A CA 1
ATOM 2258 C C . ASN A 1 285 ? 7.717 -9.152 -2.493 1.00 95.62 285 ASN A C 1
ATOM 2260 O O . ASN A 1 285 ? 6.686 -9.316 -3.142 1.00 95.62 285 ASN A O 1
ATOM 2264 N N . TRP A 1 286 ? 8.589 -10.149 -2.290 1.00 95.56 286 TRP A N 1
ATOM 2265 C CA . TRP A 1 286 ? 8.377 -11.526 -2.759 1.00 95.56 286 TRP A CA 1
ATOM 2266 C C . TRP A 1 286 ? 7.120 -12.174 -2.157 1.00 95.56 286 TRP A C 1
ATOM 2268 O O . TRP A 1 286 ? 6.406 -12.877 -2.875 1.00 95.56 286 TRP A O 1
ATOM 2278 N N . GLU A 1 287 ? 6.809 -11.877 -0.890 1.00 94.56 287 GLU A N 1
ATOM 2279 C CA . GLU A 1 287 ? 5.604 -12.364 -0.206 1.00 94.56 287 GLU A CA 1
ATOM 2280 C C . GLU A 1 287 ? 4.355 -11.804 -0.895 1.00 94.56 287 GLU A C 1
ATOM 2282 O O . GLU A 1 287 ? 3.419 -12.535 -1.215 1.00 94.56 287 GLU A O 1
ATOM 2287 N N . ARG A 1 288 ? 4.376 -10.505 -1.226 1.00 90.31 288 ARG A N 1
ATOM 2288 C CA . ARG A 1 288 ? 3.261 -9.805 -1.889 1.00 90.31 288 ARG A CA 1
ATOM 2289 C C . ARG A 1 288 ? 2.981 -10.319 -3.295 1.00 90.31 288 ARG A C 1
ATOM 2291 O O . ARG A 1 288 ? 1.823 -10.403 -3.695 1.00 90.31 288 ARG A O 1
ATOM 2298 N N . ILE A 1 289 ? 4.016 -10.685 -4.048 1.00 92.06 289 ILE A N 1
ATOM 2299 C CA . ILE A 1 289 ? 3.846 -11.285 -5.380 1.00 92.06 289 ILE A CA 1
ATOM 2300 C C . ILE A 1 289 ? 3.601 -12.802 -5.324 1.00 92.06 289 ILE A C 1
ATOM 2302 O O . ILE A 1 289 ? 3.513 -13.438 -6.381 1.00 92.06 289 ILE A O 1
ATOM 2306 N N . GLY A 1 290 ? 3.434 -13.383 -4.130 1.00 92.12 290 GLY A N 1
ATOM 2307 C CA . GLY A 1 290 ? 3.078 -14.789 -3.934 1.00 92.12 290 GLY A CA 1
ATOM 2308 C C . GLY A 1 290 ? 4.161 -15.746 -4.424 1.00 92.12 290 GLY A C 1
ATOM 2309 O O . GLY A 1 290 ? 3.862 -16.723 -5.111 1.00 92.12 290 GLY A O 1
ATOM 2310 N N . ILE A 1 291 ? 5.423 -15.406 -4.173 1.00 93.25 291 ILE A N 1
ATOM 2311 C CA . ILE A 1 291 ? 6.555 -16.324 -4.312 1.00 93.25 291 ILE A CA 1
ATOM 2312 C C . ILE A 1 291 ? 6.735 -17.020 -2.957 1.00 93.25 291 ILE A C 1
ATOM 2314 O O . ILE A 1 291 ? 6.511 -16.407 -1.923 1.00 93.25 291 ILE A O 1
ATOM 2318 N N . ASP A 1 292 ? 7.092 -18.298 -2.939 1.00 95.06 292 ASP A N 1
ATOM 2319 C CA . ASP A 1 292 ? 7.472 -19.002 -1.710 1.00 95.06 292 ASP A CA 1
ATOM 2320 C C . ASP A 1 292 ? 8.997 -18.944 -1.487 1.00 95.06 292 ASP A C 1
ATOM 2322 O O . ASP A 1 292 ? 9.762 -18.533 -2.363 1.00 95.06 292 ASP A O 1
ATOM 2326 N N . LYS A 1 293 ? 9.461 -19.354 -0.302 1.00 93.50 293 LYS A N 1
ATOM 2327 C CA . LYS A 1 293 ? 10.887 -19.273 0.060 1.00 93.50 293 LYS A CA 1
ATOM 2328 C C . LYS A 1 293 ? 11.794 -20.156 -0.804 1.00 93.50 293 LYS A C 1
ATOM 2330 O O . LYS A 1 293 ? 12.941 -19.778 -1.032 1.00 93.50 293 LYS A O 1
ATOM 2335 N N . GLU A 1 294 ? 11.310 -21.304 -1.273 1.00 94.12 294 GLU A N 1
ATOM 2336 C CA . GLU A 1 294 ? 12.082 -22.223 -2.118 1.00 94.12 294 GLU A CA 1
ATOM 2337 C C . GLU A 1 294 ? 12.269 -21.628 -3.515 1.00 94.12 294 GLU A C 1
ATOM 2339 O O . GLU A 1 294 ? 13.376 -21.514 -4.033 1.00 94.12 294 GLU A O 1
ATOM 2344 N N . LYS A 1 295 ? 11.191 -21.126 -4.107 1.00 93.44 295 LYS A N 1
ATOM 2345 C CA . LYS A 1 295 ? 11.251 -20.420 -5.379 1.00 93.44 295 LYS A CA 1
ATOM 2346 C C . LYS A 1 295 ? 12.079 -19.144 -5.277 1.00 93.44 295 LYS A C 1
ATOM 2348 O O . LYS A 1 295 ? 12.807 -18.824 -6.216 1.00 93.44 295 LYS A O 1
ATOM 2353 N N . LEU A 1 296 ? 11.992 -18.416 -4.164 1.00 94.69 296 LEU A N 1
ATOM 2354 C CA . LEU A 1 296 ? 12.844 -17.257 -3.919 1.00 94.69 296 LEU A CA 1
ATOM 2355 C C . LEU A 1 296 ? 14.322 -17.660 -3.909 1.00 94.69 296 LEU A C 1
ATOM 2357 O O . LEU A 1 296 ? 15.113 -17.011 -4.586 1.00 94.69 296 LEU A O 1
ATOM 2361 N N . SER A 1 297 ? 14.701 -18.725 -3.197 1.00 92.50 297 SER A N 1
ATOM 2362 C CA . SER A 1 297 ? 16.103 -19.155 -3.135 1.00 92.50 297 SER A CA 1
ATOM 2363 C C . SER A 1 297 ? 16.649 -19.554 -4.508 1.00 92.50 297 SER A C 1
ATOM 2365 O O . SER A 1 297 ? 17.785 -19.214 -4.814 1.00 92.50 297 SER A O 1
ATOM 2367 N N . LEU A 1 298 ? 15.828 -20.158 -5.375 1.00 92.38 298 LEU A N 1
ATOM 2368 C CA . LEU A 1 298 ? 16.192 -20.467 -6.766 1.00 92.38 298 LEU A CA 1
ATOM 2369 C C . LEU A 1 298 ? 16.327 -19.221 -7.654 1.00 92.38 298 LEU A C 1
ATOM 2371 O O . LEU A 1 298 ? 17.086 -19.221 -8.623 1.00 92.38 298 LEU A O 1
ATOM 2375 N N . LEU A 1 299 ? 15.563 -18.166 -7.363 1.00 91.94 299 LEU A N 1
ATOM 2376 C CA . LEU A 1 299 ? 15.645 -16.896 -8.085 1.00 91.94 299 LEU A CA 1
ATOM 2377 C C . LEU A 1 299 ? 16.836 -16.052 -7.626 1.00 91.94 299 LEU A C 1
ATOM 2379 O O . LEU A 1 299 ? 17.311 -15.225 -8.403 1.00 91.94 299 LEU A O 1
ATOM 2383 N N . LEU A 1 300 ? 17.310 -16.224 -6.395 1.00 92.88 300 LEU A N 1
ATOM 2384 C CA . LEU A 1 300 ? 18.440 -15.476 -5.860 1.00 92.88 300 LEU A CA 1
ATOM 2385 C C . LEU A 1 300 ? 19.763 -16.199 -6.155 1.00 92.88 300 LEU A C 1
ATOM 2387 O O . LEU A 1 300 ? 19.965 -17.354 -5.813 1.00 92.88 300 LEU A O 1
ATOM 2391 N N . MET A 1 301 ? 20.697 -15.492 -6.777 1.00 83.38 301 MET A N 1
ATOM 2392 C CA . MET A 1 301 ? 22.031 -15.976 -7.115 1.00 83.38 301 MET A CA 1
ATOM 2393 C C . MET A 1 301 ? 22.964 -15.861 -5.904 1.00 83.38 301 MET A C 1
ATOM 2395 O O . MET A 1 301 ? 23.008 -14.824 -5.234 1.00 83.38 301 MET A O 1
ATOM 2399 N N . ASP A 1 302 ? 23.738 -16.917 -5.646 1.00 65.56 302 ASP A N 1
ATOM 2400 C CA . ASP A 1 302 ? 24.671 -16.987 -4.517 1.00 65.56 302 ASP A CA 1
ATOM 2401 C C . ASP A 1 302 ? 25.943 -16.151 -4.697 1.00 65.56 302 ASP A C 1
ATOM 2403 O O . ASP A 1 302 ? 26.549 -15.765 -3.694 1.00 65.56 302 ASP A O 1
ATOM 2407 N N . ARG A 1 303 ? 26.365 -15.864 -5.935 1.00 50.78 303 ARG A N 1
ATOM 2408 C CA . ARG A 1 303 ? 27.598 -15.124 -6.248 1.00 50.78 303 ARG A CA 1
ATOM 2409 C C . ARG A 1 303 ? 27.500 -14.371 -7.565 1.00 50.78 303 ARG A C 1
ATOM 2411 O O . ARG A 1 303 ? 26.954 -14.909 -8.546 1.00 50.78 303 ARG A O 1
#

Radius of gyration: 22.3 Å; chains: 1; bounding box: 58×39×60 Å

Foldseek 3Di:
DPPDDPCNFFPADPVRDTQDEDWDPDPPPVVRYPRTQALCVCQPVNPDVPHDVDDAPDDCVQVQAAPPQVQQPFKDQAKDFAEFECQQALDTDTDICLLQAFLQQQDRVDHDPPRRRRMGGFFWADDPRYTHGFRWHAYKAKFAADPVVRDTHGQRSVQSNQQPADDFDQLQPPPDGDQAAQVNQLVSQVSQCAAGPVRHRRYDFMWIQFLQWTWGQDPVSGIDIHGDPVSWTDGGHDDDPGHDAPSGQQNVHLCCCAAPSRSVFNGWDFRGCQHNNGHTDTDTSVVNHPHDPVNSVVSHDPD

Sequence (303 aa):
AKGFQCLSCHPSDKEHNFAKGSTIQQTVREDLSHTMFSCEDCHEKGKNKKAPKYRHPFSPRHLKLIACQTCHIPFQSVSSDLVYEVASTGYTQVYDTLKFLSNDPLDPKRSVPGVNPSLWYPMVTKWKGKMVPAKPLLVIYWGDLDPSSNVVKPISLWKIQELKKPLLKDDNGDGFAEVNSLDEIKIFLKALKGKDRYGTSIASHPVLMKGGFLYQLDKKGEIEKIRHEQADVLPFSLSHNVVSGSEVLGARGCKDCHSKKSPFFLRKILIDPYDEKGKPVYVENWERIGIDKEKLSLLLMDR

pLDDT: mean 92.84, std 5.95, range [50.78, 98.62]